Protein AF-A0A284RYV0-F1 (afdb_monomer_lite)

Radius of gyration: 32.74 Å; chains: 1; bounding box: 82×95×87 Å

Sequence (307 aa):
MSNSAPDNDMVDIRLDSDFLSFTSMDTSSITIGPPALRLNLRLKADALTSNIDLLSDYAELLVRAMSENKDYRSQPVRDLQYALLNLLDLVANNWTCANGASMLNVVDEPPEDRESGLSKIRQILFDSNNEVPELNKSQWCQSILEIARTLGAEDILCLKNRCSSSVWAALVFCNIRHTAARTLEDMRVCKVRISDWDLFPTPMMPSCLNCVKKKHPSCPKAATRKVDSPSPPHIVSGLKRSSPDSDSSDTIPVKRLRRFTPEGRAVPSDLPCIHNREYLDFYDECLHAMLAVIHRRLSQTANASLA

Structure (mmCIF, N/CA/C/O backbone):
data_AF-A0A284RYV0-F1
#
_entry.id   AF-A0A284RYV0-F1
#
loop_
_atom_site.group_PDB
_atom_site.id
_atom_site.type_symbol
_atom_site.label_atom_id
_atom_site.label_alt_id
_atom_site.label_comp_id
_atom_site.label_asym_id
_atom_site.label_entity_id
_atom_site.label_seq_id
_atom_site.pdbx_PDB_ins_code
_atom_site.Cartn_x
_atom_site.Cartn_y
_atom_site.Cartn_z
_atom_site.occupancy
_atom_site.B_iso_or_equiv
_atom_site.auth_seq_id
_atom_site.auth_comp_id
_atom_site.auth_asym_id
_atom_site.auth_atom_id
_atom_site.pdbx_PDB_model_num
ATOM 1 N N . MET A 1 1 ? 12.880 67.951 2.143 1.00 49.75 1 MET A N 1
ATOM 2 C CA . MET A 1 1 ? 11.595 67.241 1.985 1.00 49.75 1 MET A CA 1
ATOM 3 C C . MET A 1 1 ? 11.423 66.406 3.234 1.00 49.75 1 MET A C 1
ATOM 5 O O . MET A 1 1 ? 12.173 65.461 3.431 1.00 49.75 1 MET A O 1
ATOM 9 N N . SER A 1 2 ? 10.582 66.892 4.140 1.00 42.03 2 SER A N 1
ATOM 10 C CA . SER A 1 2 ? 10.392 66.354 5.486 1.00 42.03 2 SER A CA 1
ATOM 11 C C . SER A 1 2 ? 9.296 65.295 5.434 1.00 42.03 2 SER A C 1
ATOM 13 O O . SER A 1 2 ? 8.180 65.619 5.038 1.00 42.03 2 SER A O 1
ATOM 15 N N . ASN A 1 3 ? 9.618 64.052 5.794 1.00 47.59 3 ASN A N 1
ATOM 16 C CA . ASN A 1 3 ? 8.641 62.970 5.877 1.00 47.59 3 ASN A CA 1
ATOM 17 C C . ASN A 1 3 ? 8.168 62.823 7.322 1.00 47.59 3 ASN A C 1
ATOM 19 O O . ASN A 1 3 ? 8.924 62.419 8.204 1.00 47.59 3 ASN A O 1
ATOM 23 N N . SER A 1 4 ? 6.912 63.198 7.523 1.00 53.97 4 SER A N 1
ATOM 24 C CA . SER A 1 4 ? 6.127 63.073 8.745 1.00 53.97 4 SER A CA 1
ATOM 25 C C . SER A 1 4 ? 5.763 61.605 8.987 1.00 53.97 4 SER A C 1
ATOM 27 O O . SER A 1 4 ? 5.269 60.936 8.080 1.00 53.97 4 SER A O 1
ATOM 29 N N . ALA A 1 5 ? 6.006 61.109 10.199 1.00 55.50 5 ALA A N 1
ATOM 30 C CA . ALA A 1 5 ? 5.536 59.804 10.661 1.00 55.50 5 ALA A CA 1
ATOM 31 C C . ALA A 1 5 ? 4.067 59.899 11.129 1.00 55.50 5 ALA A C 1
ATOM 33 O O . ALA A 1 5 ? 3.701 60.937 11.682 1.00 55.50 5 ALA A O 1
ATOM 34 N N . PRO A 1 6 ? 3.228 58.866 10.924 1.00 65.88 6 PRO A N 1
ATOM 35 C CA . PRO A 1 6 ? 1.871 58.844 11.458 1.00 65.88 6 PRO A CA 1
ATOM 36 C C . PRO A 1 6 ? 1.831 58.302 12.896 1.00 65.88 6 PRO A C 1
ATOM 38 O O . PRO A 1 6 ? 2.470 57.296 13.211 1.00 65.88 6 PRO A O 1
ATOM 41 N N . ASP A 1 7 ? 1.055 58.990 13.736 1.00 59.66 7 ASP A N 1
ATOM 42 C CA . ASP A 1 7 ? 0.647 58.583 15.081 1.00 59.66 7 ASP A CA 1
ATOM 43 C C . ASP A 1 7 ? -0.151 57.272 15.035 1.00 59.66 7 ASP A C 1
ATOM 45 O O . ASP A 1 7 ? -1.113 57.136 14.277 1.00 59.66 7 ASP A O 1
ATOM 49 N N . ASN A 1 8 ? 0.258 56.310 15.862 1.00 59.44 8 ASN A N 1
ATOM 50 C CA . ASN A 1 8 ? -0.469 55.070 16.109 1.00 59.44 8 ASN A CA 1
ATOM 51 C C . ASN A 1 8 ? -1.291 55.247 17.391 1.00 59.44 8 ASN A C 1
ATOM 53 O O . ASN A 1 8 ? -0.745 55.186 18.494 1.00 59.44 8 ASN A O 1
ATOM 57 N N . ASP A 1 9 ? -2.598 55.450 17.232 1.00 62.00 9 ASP A N 1
ATOM 58 C CA . ASP A 1 9 ? -3.561 55.429 18.330 1.00 62.00 9 ASP A CA 1
ATOM 59 C C . ASP A 1 9 ? -3.663 54.012 18.912 1.00 62.00 9 ASP A C 1
ATOM 61 O O . ASP A 1 9 ? -4.101 53.054 18.269 1.00 62.00 9 ASP A O 1
ATOM 65 N N . MET A 1 10 ? -3.219 53.891 20.159 1.00 59.47 10 MET A N 1
ATOM 66 C CA . MET A 1 10 ? -3.225 52.672 20.954 1.00 59.47 10 MET A CA 1
ATOM 67 C C . MET A 1 10 ? -4.616 52.497 21.581 1.00 59.47 10 MET A C 1
ATOM 69 O O . MET A 1 10 ? -4.952 53.146 22.570 1.00 59.47 10 MET A O 1
ATOM 73 N N . VAL A 1 11 ? -5.445 51.639 20.982 1.00 61.88 11 VAL A N 1
ATOM 74 C CA . VAL A 1 11 ? -6.764 51.272 21.519 1.00 61.88 11 VAL A CA 1
ATOM 75 C C . VAL A 1 11 ? -6.580 50.223 22.616 1.00 61.88 11 VAL A C 1
ATOM 77 O O . VAL A 1 11 ? -6.276 49.064 22.342 1.00 61.88 11 VAL A O 1
ATOM 80 N N . ASP A 1 12 ? -6.767 50.645 23.864 1.00 56.72 12 ASP A N 1
ATOM 81 C CA . ASP A 1 12 ? -6.697 49.803 25.059 1.00 56.72 12 ASP A CA 1
ATOM 82 C C . ASP A 1 12 ? -8.014 49.012 25.209 1.00 56.72 12 ASP A C 1
ATOM 84 O O . ASP A 1 12 ? -9.015 49.499 25.742 1.00 56.72 12 ASP A O 1
ATOM 88 N N . ILE A 1 13 ? -8.049 47.791 24.666 1.00 57.69 13 ILE A N 1
ATOM 89 C CA . ILE A 1 13 ? -9.194 46.879 24.797 1.00 57.69 13 ILE A CA 1
ATOM 90 C C . ILE A 1 13 ? -9.072 46.153 26.141 1.00 57.69 13 ILE A C 1
ATOM 92 O O . ILE A 1 13 ? -8.381 45.143 26.267 1.00 57.69 13 ILE A O 1
ATOM 96 N N . ARG A 1 14 ? -9.770 46.666 27.160 1.00 51.81 14 ARG A N 1
ATOM 97 C CA . ARG A 1 14 ? -10.043 45.929 28.401 1.00 51.81 14 ARG A CA 1
ATOM 98 C C . ARG A 1 14 ? -10.967 44.753 28.090 1.00 51.81 14 ARG A C 1
ATOM 100 O O . ARG A 1 14 ? -12.151 44.945 27.832 1.00 51.81 14 ARG A O 1
ATOM 107 N N . LEU A 1 15 ? -10.413 43.545 28.111 1.00 54.75 15 LEU A N 1
ATOM 108 C CA . LEU A 1 15 ? -11.188 42.311 28.151 1.00 54.75 15 LEU A CA 1
ATOM 109 C C . LEU A 1 15 ? -11.548 42.031 29.612 1.00 54.75 15 LEU A C 1
ATOM 111 O O . LEU A 1 15 ? -10.679 41.685 30.413 1.00 54.75 15 LEU A O 1
ATOM 115 N N . ASP A 1 16 ? -12.823 42.226 29.946 1.00 49.19 16 ASP A N 1
ATOM 116 C CA . ASP A 1 16 ? -13.399 41.827 31.226 1.00 49.19 16 ASP A CA 1
ATOM 117 C C . ASP A 1 16 ? -13.228 40.312 31.405 1.00 49.19 16 ASP A C 1
ATOM 119 O O . ASP A 1 16 ? -13.781 39.493 30.670 1.00 49.19 16 ASP A O 1
ATOM 123 N N . SER A 1 17 ? -12.387 39.956 32.374 1.00 56.66 17 SER A N 1
ATOM 124 C CA . SER A 1 17 ? -11.975 38.597 32.724 1.00 56.66 17 SER A CA 1
ATOM 125 C C . SER A 1 17 ? -12.944 37.971 33.729 1.00 56.66 17 SER A C 1
ATOM 127 O O . SER A 1 17 ? -12.519 37.408 34.738 1.00 56.66 17 SER A O 1
ATOM 129 N N . ASP A 1 18 ? -14.239 38.058 33.446 1.00 60.00 18 ASP A N 1
ATOM 130 C CA . ASP A 1 18 ? -15.280 37.456 34.267 1.00 60.00 18 ASP A CA 1
ATOM 131 C C . ASP A 1 18 ? -16.065 36.434 33.435 1.00 60.00 18 ASP A C 1
ATOM 133 O O . ASP A 1 18 ? -16.531 36.719 32.336 1.00 60.00 18 ASP A O 1
ATOM 137 N N . PHE A 1 19 ? -16.245 35.242 34.011 1.00 51.62 19 PHE A N 1
ATOM 138 C CA . PHE A 1 19 ? -17.180 34.194 33.582 1.00 51.62 19 PHE A CA 1
ATOM 139 C C . PHE A 1 19 ? -16.799 33.288 32.398 1.00 51.62 19 PHE A C 1
ATOM 141 O O . PHE A 1 19 ? -17.467 33.261 31.372 1.00 51.62 19 PHE A O 1
ATOM 148 N N . LEU A 1 20 ? -15.859 32.364 32.627 1.00 46.28 20 LEU A N 1
ATOM 149 C CA . LEU A 1 20 ? -16.014 30.984 32.142 1.00 46.28 20 LEU A CA 1
ATOM 150 C C . LEU A 1 20 ? -15.610 30.007 33.250 1.00 46.28 20 LEU A C 1
ATOM 152 O O . LEU A 1 20 ? -14.537 29.406 33.236 1.00 46.28 20 LEU A O 1
ATOM 156 N N . SER A 1 21 ? -16.494 29.831 34.231 1.00 46.12 21 SER A N 1
ATOM 157 C CA . SER A 1 21 ? -16.534 28.597 35.008 1.00 46.12 21 SER A CA 1
ATOM 158 C C . SER A 1 21 ? -16.856 27.461 34.035 1.00 46.12 21 SER A C 1
ATOM 160 O O . SER A 1 21 ? -18.016 27.195 33.732 1.00 46.12 21 SER A O 1
ATOM 162 N N . PHE A 1 22 ? -15.806 26.826 33.502 1.00 49.56 22 PHE A N 1
ATOM 163 C CA . PHE A 1 22 ? -15.894 25.582 32.746 1.00 49.56 22 PHE A CA 1
ATOM 164 C C . PHE A 1 22 ? -16.553 24.549 33.661 1.00 49.56 22 PHE A C 1
ATOM 166 O O . PHE A 1 22 ? -15.911 23.930 34.510 1.00 49.56 22 PHE A O 1
ATOM 173 N N . THR A 1 23 ? -17.871 24.415 33.538 1.00 51.59 23 THR A N 1
ATOM 174 C CA . THR A 1 23 ? -18.610 23.293 34.095 1.00 51.59 23 THR A CA 1
ATOM 175 C C . THR A 1 23 ? -17.914 22.042 33.592 1.00 51.59 23 THR A C 1
ATOM 177 O O . THR A 1 23 ? -17.822 21.853 32.380 1.00 51.59 23 THR A O 1
ATOM 180 N N . SER A 1 24 ? -17.364 21.261 34.524 1.00 54.25 24 SER A N 1
ATOM 181 C CA . SER A 1 24 ? -16.773 19.944 34.301 1.00 54.25 24 SER A CA 1
ATOM 182 C C . SER A 1 24 ? -17.627 19.185 33.291 1.00 54.25 24 SER A C 1
ATOM 184 O O . SER A 1 24 ? -18.693 18.691 33.648 1.00 54.25 24 SER A O 1
ATOM 186 N N . MET A 1 25 ? -17.206 19.157 32.023 1.00 62.22 25 MET A N 1
ATOM 187 C CA . MET A 1 25 ? -17.876 18.344 31.023 1.00 62.22 25 MET A CA 1
ATOM 188 C C . MET A 1 25 ? -17.645 16.904 31.442 1.00 62.22 25 MET A C 1
ATOM 190 O O . MET A 1 25 ? -16.511 16.421 31.410 1.00 62.22 25 MET A O 1
ATOM 194 N N . ASP A 1 26 ? -18.715 16.263 31.909 1.00 66.12 26 ASP A N 1
ATOM 195 C CA . ASP A 1 26 ? -18.741 14.840 32.196 1.00 66.12 26 ASP A CA 1
ATOM 196 C C . ASP A 1 26 ? -18.120 14.121 31.004 1.00 66.12 26 ASP A C 1
ATOM 198 O O . ASP A 1 26 ? -18.642 14.145 29.889 1.00 66.12 26 ASP A O 1
ATOM 202 N N . THR A 1 27 ? -16.935 13.555 31.229 1.00 74.38 27 THR A N 1
ATOM 203 C CA . THR A 1 27 ? -16.204 12.827 30.195 1.00 74.38 27 THR A CA 1
ATOM 204 C C . THR A 1 27 ? -17.021 11.593 29.853 1.00 74.38 27 THR A C 1
ATOM 206 O O . THR A 1 27 ? -16.984 10.585 30.559 1.00 74.38 27 THR A O 1
ATOM 209 N N . SER A 1 28 ? -17.824 11.701 28.794 1.00 84.88 28 SER A N 1
ATOM 210 C CA . SER A 1 28 ? -18.715 10.642 28.346 1.00 84.88 28 SER A CA 1
ATOM 211 C C . SER A 1 28 ? -17.885 9.404 28.032 1.00 84.88 28 SER A C 1
ATOM 213 O O . SER A 1 28 ? -17.074 9.401 27.101 1.00 84.88 28 SER A O 1
ATOM 215 N N . SER A 1 29 ? -18.065 8.358 28.833 1.00 94.19 29 SER A N 1
ATOM 216 C CA . SER A 1 29 ? -17.496 7.054 28.538 1.00 94.19 29 SER A CA 1
ATOM 217 C C . SER A 1 29 ? -18.366 6.340 27.511 1.00 94.19 29 SER A C 1
ATOM 219 O O . SER A 1 29 ? -19.585 6.294 27.676 1.00 94.19 29 SER A O 1
ATOM 221 N N . ILE A 1 30 ? -17.750 5.745 26.495 1.00 96.75 30 ILE A N 1
ATOM 222 C CA . ILE A 1 30 ? -18.428 4.933 25.478 1.00 96.75 30 ILE A CA 1
ATOM 223 C C . ILE A 1 30 ? -17.857 3.515 25.469 1.00 96.75 30 ILE A C 1
ATOM 225 O O . ILE A 1 30 ? -16.663 3.323 25.690 1.00 96.75 30 ILE A O 1
ATOM 229 N N . THR A 1 31 ? -18.701 2.520 25.201 1.00 97.56 31 THR A N 1
ATOM 230 C CA . THR A 1 31 ? -18.284 1.124 25.025 1.00 97.56 31 THR A CA 1
ATOM 231 C C . THR A 1 31 ? -18.392 0.731 23.558 1.00 97.56 31 THR A C 1
ATOM 233 O O . THR A 1 31 ? -19.464 0.875 22.970 1.00 97.56 31 THR A O 1
ATOM 236 N N . ILE A 1 32 ? -17.318 0.194 22.978 1.00 97.25 32 ILE A N 1
ATOM 237 C CA . ILE A 1 32 ? -17.283 -0.252 21.580 1.00 97.25 32 ILE A CA 1
ATOM 238 C C . ILE A 1 32 ? -16.688 -1.658 21.420 1.00 97.25 32 ILE A C 1
ATOM 240 O O . ILE A 1 32 ? -16.131 -2.227 22.364 1.00 97.25 32 ILE A O 1
ATOM 244 N N . GLY A 1 33 ? -16.844 -2.223 20.221 1.00 96.38 33 GLY A N 1
ATOM 245 C CA . GLY A 1 33 ? -16.349 -3.550 19.853 1.00 96.38 33 GLY A CA 1
ATOM 246 C C . GLY A 1 33 ? -17.320 -4.704 20.158 1.00 96.38 33 GLY A C 1
ATOM 247 O O . GLY A 1 33 ? -18.324 -4.520 20.862 1.00 96.38 33 GLY A O 1
ATOM 248 N N . PRO A 1 34 ? -17.060 -5.900 19.603 1.00 97.25 34 PRO A N 1
ATOM 249 C CA . PRO A 1 34 ? -17.889 -7.095 19.785 1.00 97.25 34 PRO A CA 1
ATOM 250 C C . PRO A 1 34 ? -17.792 -7.677 21.213 1.00 97.25 34 PRO A C 1
ATOM 252 O O . PRO A 1 34 ? -16.875 -7.355 21.960 1.00 97.25 34 PRO A O 1
ATOM 255 N N . PRO A 1 35 ? -18.686 -8.596 21.634 1.00 97.75 35 PRO A N 1
ATOM 256 C CA . PRO A 1 35 ? -18.668 -9.167 22.992 1.00 97.75 35 PRO A CA 1
ATOM 257 C C . PRO A 1 35 ? -17.351 -9.841 23.413 1.00 97.75 35 PRO A C 1
ATOM 259 O O . PRO A 1 35 ? -17.023 -9.851 24.601 1.00 97.75 35 PRO A O 1
ATOM 262 N N . ALA A 1 36 ? -16.609 -10.395 22.450 1.00 97.12 36 ALA A N 1
ATOM 263 C CA . ALA A 1 36 ? -15.309 -11.018 22.684 1.00 97.12 36 ALA A CA 1
ATOM 264 C C . ALA A 1 36 ? -14.184 -9.996 22.936 1.00 97.12 36 ALA A C 1
ATOM 266 O O . ALA A 1 36 ? -13.208 -10.341 23.595 1.00 97.12 36 ALA A O 1
ATOM 267 N N . LEU A 1 37 ? -14.346 -8.753 22.460 1.00 97.62 37 LEU A N 1
ATOM 268 C CA . LEU A 1 37 ? -13.411 -7.643 22.635 1.00 97.62 37 LEU A CA 1
ATOM 269 C C . LEU A 1 37 ? -14.185 -6.346 22.914 1.00 97.62 37 LEU A C 1
ATOM 271 O O . LEU A 1 37 ? -14.580 -5.629 21.994 1.00 97.62 37 LEU A O 1
ATOM 275 N N . ARG A 1 38 ? -14.426 -6.063 24.198 1.00 97.88 38 ARG A N 1
ATOM 276 C CA . ARG A 1 38 ? -15.189 -4.885 24.645 1.00 97.88 38 ARG A CA 1
ATOM 277 C C . ARG A 1 38 ? -14.251 -3.822 25.194 1.00 97.88 38 ARG A C 1
ATOM 279 O O . ARG A 1 38 ? -13.589 -4.046 26.207 1.00 97.88 38 ARG A O 1
ATOM 286 N N . LEU A 1 39 ? -14.253 -2.656 24.558 1.00 97.94 39 LEU A N 1
ATOM 287 C CA . LEU A 1 39 ? -13.396 -1.523 24.898 1.00 97.94 39 LEU A CA 1
ATOM 288 C C . LEU A 1 39 ? -14.246 -0.408 25.503 1.00 97.94 39 LEU A C 1
ATOM 290 O O . LEU A 1 39 ? -15.209 0.032 24.884 1.00 97.94 39 LEU A O 1
ATOM 294 N N . ASN A 1 40 ? -13.887 0.055 26.697 1.00 98.00 40 ASN A N 1
ATOM 295 C CA . ASN A 1 40 ? -14.493 1.215 27.345 1.00 98.00 40 ASN A CA 1
ATOM 296 C C . ASN A 1 40 ? -13.551 2.406 27.199 1.00 98.00 40 ASN A C 1
ATOM 298 O O . ASN A 1 40 ? -12.439 2.379 27.727 1.00 98.00 40 ASN A O 1
ATOM 302 N N . LEU A 1 41 ? -13.997 3.446 26.505 1.00 97.19 41 LEU A N 1
ATOM 303 C CA . LEU A 1 41 ? -13.192 4.599 26.123 1.00 97.19 41 LEU A CA 1
ATOM 304 C C . LEU A 1 41 ? -13.675 5.855 26.837 1.00 97.19 41 LEU A C 1
ATOM 306 O O . LEU A 1 41 ? -14.876 6.101 26.922 1.00 97.19 41 LEU A O 1
ATOM 310 N N . ARG A 1 42 ? -12.735 6.692 27.273 1.00 96.69 42 ARG A N 1
ATOM 311 C CA . ARG A 1 42 ? -12.968 8.115 27.538 1.00 96.69 42 ARG A CA 1
ATOM 312 C C . ARG A 1 42 ? -12.394 8.903 26.371 1.00 96.69 42 ARG A C 1
ATOM 314 O O . ARG A 1 42 ? -11.175 8.985 26.225 1.00 96.69 42 ARG A O 1
ATOM 321 N N . LEU A 1 43 ? -13.275 9.430 25.528 1.00 95.38 43 LEU A N 1
ATOM 322 C CA . LEU A 1 43 ? -12.899 10.081 24.275 1.00 95.38 43 LEU A CA 1
ATOM 323 C C . LEU A 1 43 ? -12.119 11.379 24.517 1.00 95.38 43 LEU A C 1
ATOM 325 O O . LEU A 1 43 ? -12.295 12.048 25.542 1.00 95.38 43 LEU A O 1
ATOM 329 N N . LYS A 1 44 ? -11.253 11.732 23.566 1.00 94.12 44 LYS A N 1
ATOM 330 C CA . LYS A 1 44 ? -10.682 13.079 23.488 1.00 94.12 44 LYS A CA 1
ATOM 331 C C . LYS A 1 44 ? -11.736 14.074 23.007 1.00 94.12 44 LYS A C 1
ATOM 333 O O . LYS A 1 44 ? -12.680 13.695 22.318 1.00 94.12 44 LYS A O 1
ATOM 338 N N . ALA A 1 45 ? -11.579 15.344 23.374 1.00 92.00 45 ALA A N 1
ATOM 339 C CA . ALA A 1 45 ? -12.532 16.394 23.006 1.00 92.00 45 ALA A CA 1
ATOM 340 C C . ALA A 1 45 ? -12.614 16.619 21.482 1.00 92.00 45 ALA A C 1
ATOM 342 O O . ALA A 1 45 ? -13.644 17.049 20.977 1.00 92.00 45 ALA A O 1
ATOM 343 N N . ASP A 1 46 ? -11.539 16.301 20.763 1.00 90.75 46 ASP A N 1
ATOM 344 C CA . ASP A 1 46 ? -11.369 16.421 19.314 1.00 90.75 46 ASP A CA 1
ATOM 345 C C . ASP A 1 46 ? -11.539 15.084 18.567 1.00 90.75 46 ASP A C 1
ATOM 347 O O . ASP A 1 46 ? -11.255 14.991 17.371 1.00 90.75 46 ASP A O 1
ATOM 351 N N . ALA A 1 47 ? -12.007 14.032 19.247 1.00 89.75 47 ALA A N 1
ATOM 352 C CA . ALA A 1 47 ? -12.188 12.723 18.636 1.00 89.75 47 ALA A CA 1
ATOM 353 C C . ALA A 1 47 ? -13.256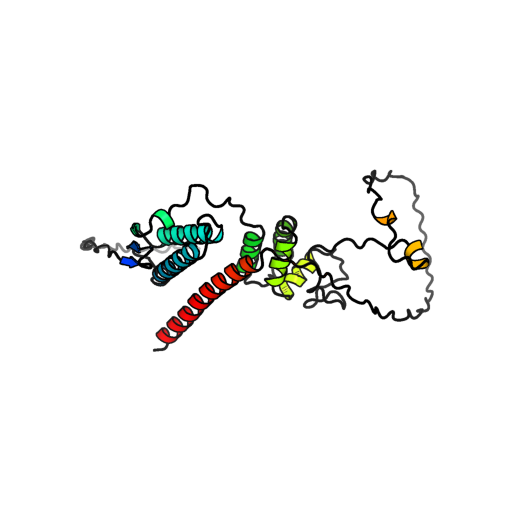 12.762 17.529 1.00 89.75 47 ALA A C 1
ATOM 355 O O . ALA A 1 47 ? -14.445 12.955 17.785 1.00 89.75 47 ALA A O 1
ATOM 356 N N . LEU A 1 48 ? -12.837 12.516 16.286 1.00 91.25 48 LEU A N 1
ATOM 357 C CA . LEU A 1 48 ? -13.746 12.399 15.147 1.00 91.25 48 LEU A CA 1
ATOM 358 C C . LEU A 1 48 ? -14.578 11.112 15.244 1.00 91.25 48 LEU A C 1
ATOM 360 O O . LEU A 1 48 ? -14.031 10.028 15.460 1.00 91.25 48 LEU A O 1
ATOM 364 N N . THR A 1 49 ? -15.886 11.205 14.988 1.00 91.38 49 THR A N 1
ATOM 365 C CA . THR A 1 49 ? -16.803 10.048 14.977 1.00 91.38 49 THR A CA 1
ATOM 366 C C . THR A 1 49 ? -16.346 8.953 14.012 1.00 91.38 49 THR A C 1
ATOM 368 O O . THR A 1 49 ? -16.423 7.773 14.340 1.00 91.38 49 THR A O 1
ATOM 371 N N . SER A 1 50 ? -15.765 9.331 12.868 1.00 88.12 50 SER A N 1
ATOM 372 C CA . SER A 1 50 ? -15.198 8.385 11.899 1.00 88.12 50 SER A CA 1
ATOM 373 C C . SER A 1 50 ? -14.112 7.491 12.497 1.00 88.12 50 SER A C 1
ATOM 375 O O . SER A 1 50 ? -14.021 6.321 12.137 1.00 88.12 50 SER A O 1
ATOM 377 N N . ASN A 1 51 ? -13.302 8.019 13.419 1.00 90.12 51 ASN A N 1
ATOM 378 C CA . ASN A 1 51 ? -12.232 7.253 14.051 1.00 90.12 51 ASN A CA 1
ATOM 379 C C . ASN A 1 51 ? -12.789 6.297 15.109 1.00 90.12 51 ASN A C 1
ATOM 381 O O . ASN A 1 51 ? -12.274 5.193 15.249 1.00 90.12 51 ASN A O 1
ATOM 385 N N . ILE A 1 52 ? -13.852 6.692 15.821 1.00 93.75 52 ILE A N 1
ATOM 386 C CA . ILE A 1 52 ? -14.558 5.820 16.775 1.00 93.75 52 ILE A CA 1
ATOM 387 C C . ILE A 1 52 ? -15.155 4.623 16.038 1.00 93.75 52 ILE A C 1
ATOM 389 O O . ILE A 1 52 ? -15.004 3.480 16.471 1.00 93.75 52 ILE A O 1
ATOM 393 N N . ASP A 1 53 ? -15.795 4.880 14.902 1.00 91.62 53 ASP A N 1
ATOM 394 C CA . ASP A 1 53 ? -16.386 3.812 14.119 1.00 91.62 53 ASP A CA 1
ATOM 395 C C . ASP A 1 53 ? -15.322 2.886 13.513 1.00 91.62 53 ASP A C 1
ATOM 397 O O . ASP A 1 53 ? -15.480 1.667 13.541 1.00 91.62 53 ASP A O 1
ATOM 401 N N . LEU A 1 54 ? -14.215 3.456 13.019 1.00 90.25 54 LEU A N 1
ATOM 402 C CA . LEU A 1 54 ? -13.068 2.687 12.541 1.00 90.25 54 LEU A CA 1
ATOM 403 C C . LEU A 1 54 ? -12.515 1.786 13.654 1.00 90.25 54 LEU A C 1
ATOM 405 O O . LEU A 1 54 ? -12.180 0.633 13.406 1.00 90.25 54 LEU A O 1
ATOM 409 N N . LEU A 1 55 ? -12.482 2.273 14.895 1.00 95.62 55 LEU A N 1
ATOM 410 C CA . LEU A 1 55 ? -12.050 1.497 16.058 1.00 95.62 55 LEU A CA 1
ATOM 411 C C . LEU A 1 55 ? -12.971 0.297 16.310 1.00 95.62 55 LEU A C 1
ATOM 413 O O . LEU A 1 55 ? -12.491 -0.798 16.604 1.00 95.62 55 LEU A O 1
ATOM 417 N N . SER A 1 56 ? -14.284 0.474 16.131 1.00 96.25 56 SER A N 1
ATOM 418 C CA . SER A 1 56 ? -15.244 -0.633 16.189 1.00 96.25 56 SER A CA 1
ATOM 419 C C . SER A 1 56 ? -14.998 -1.660 15.079 1.00 96.25 56 SER A C 1
ATOM 421 O O . SER A 1 56 ? -15.001 -2.860 15.358 1.00 96.25 56 SER A O 1
ATOM 423 N N . ASP A 1 57 ? -14.736 -1.201 13.852 1.00 93.50 57 ASP A N 1
ATOM 424 C CA . ASP A 1 57 ? -14.473 -2.070 12.700 1.00 93.50 57 ASP A CA 1
ATOM 425 C C . ASP A 1 57 ? -13.177 -2.884 12.903 1.00 93.50 57 ASP A C 1
ATOM 427 O O . ASP A 1 57 ? -13.168 -4.103 12.719 1.00 93.50 57 ASP A O 1
ATOM 431 N N . TYR A 1 58 ? -12.094 -2.252 13.374 1.00 94.44 58 TYR A N 1
ATOM 432 C CA . TYR A 1 58 ? -10.838 -2.945 13.697 1.00 94.44 58 TYR A CA 1
ATOM 433 C C . TYR A 1 58 ? -11.000 -3.957 14.835 1.00 94.44 58 TYR A C 1
ATOM 435 O O . TYR A 1 58 ? -10.429 -5.046 14.768 1.00 94.44 58 TYR A O 1
ATOM 443 N N . ALA A 1 59 ? -11.787 -3.636 15.867 1.00 97.12 59 ALA A N 1
ATOM 444 C CA . ALA A 1 59 ? -12.065 -4.572 16.953 1.00 97.12 59 ALA A CA 1
ATOM 445 C C . ALA A 1 59 ? -12.818 -5.820 16.453 1.00 97.12 59 ALA A C 1
ATOM 447 O O . ALA A 1 59 ? -12.517 -6.935 16.884 1.00 97.12 59 ALA A O 1
ATOM 448 N N . GLU A 1 60 ? -13.765 -5.659 15.523 1.00 96.31 60 GLU A N 1
ATOM 449 C CA . GLU A 1 60 ? -14.468 -6.786 14.900 1.00 96.31 60 GLU A CA 1
ATOM 450 C C . GLU A 1 60 ? -13.541 -7.626 14.011 1.00 96.31 60 GLU A C 1
ATOM 452 O O . GLU A 1 60 ? -13.526 -8.856 14.129 1.00 96.31 60 GLU A O 1
ATOM 457 N N . LEU A 1 61 ? -12.725 -6.974 13.176 1.00 94.06 61 LEU A N 1
ATOM 458 C CA . LEU A 1 61 ? -11.743 -7.647 12.322 1.00 94.06 61 LEU A CA 1
ATOM 459 C C . LEU A 1 61 ? -10.720 -8.434 13.140 1.00 94.06 61 LEU A C 1
ATOM 461 O O . LEU A 1 61 ? -10.416 -9.573 12.794 1.00 94.06 61 LEU A O 1
ATOM 465 N N . LEU A 1 62 ? -10.230 -7.872 14.247 1.00 95.75 62 LEU A N 1
ATOM 466 C CA . LEU A 1 62 ? -9.287 -8.555 15.127 1.00 95.75 62 LEU A CA 1
ATOM 467 C C . LEU A 1 62 ? -9.905 -9.814 15.749 1.00 95.75 62 LEU A C 1
ATOM 469 O O . LEU A 1 62 ? -9.284 -10.877 15.732 1.00 95.75 62 LEU A O 1
ATOM 473 N N . VAL A 1 63 ? -11.142 -9.723 16.250 1.00 96.62 63 VAL A N 1
ATOM 474 C CA . VAL A 1 63 ? -11.854 -10.888 16.802 1.00 96.62 63 VAL A CA 1
ATOM 475 C C . VAL A 1 63 ? -12.056 -11.963 15.740 1.00 96.62 63 VAL A C 1
ATOM 477 O O . VAL A 1 63 ? -11.818 -13.141 16.017 1.00 96.62 63 VAL A O 1
ATOM 480 N N . ARG A 1 64 ? -12.445 -11.572 14.522 1.00 94.75 64 ARG A N 1
ATOM 481 C CA . ARG A 1 64 ? -12.600 -12.508 13.404 1.00 94.75 64 ARG A CA 1
ATOM 482 C C . ARG A 1 64 ? -11.273 -13.186 13.069 1.00 94.75 64 ARG A C 1
ATOM 484 O O . ARG A 1 64 ? -11.204 -14.414 13.108 1.00 94.75 64 ARG A O 1
ATOM 491 N N . ALA A 1 65 ? -10.215 -12.406 12.857 1.00 93.06 65 ALA A N 1
ATOM 492 C CA . ALA A 1 65 ? -8.889 -12.915 12.527 1.00 93.06 65 ALA A CA 1
ATOM 493 C C . ALA A 1 65 ? -8.359 -13.877 13.601 1.00 93.06 65 ALA A C 1
ATOM 495 O O . ALA A 1 65 ? -7.800 -14.918 13.266 1.00 93.06 65 ALA A O 1
ATOM 496 N N . MET A 1 66 ? -8.575 -13.586 14.887 1.00 94.19 66 MET A N 1
ATOM 497 C CA . MET A 1 66 ? -8.195 -14.493 15.975 1.00 94.19 66 MET A CA 1
ATOM 498 C C . MET A 1 66 ? -9.039 -15.769 16.037 1.00 94.19 66 MET A C 1
ATOM 500 O O . MET A 1 66 ? -8.542 -16.799 16.482 1.00 94.19 66 MET A O 1
ATOM 504 N N . SER A 1 67 ? -10.308 -15.722 15.627 1.00 94.25 67 SER A N 1
ATOM 505 C CA . SER A 1 67 ? -11.168 -16.912 15.603 1.00 94.25 67 SER A CA 1
ATOM 506 C C . SER A 1 67 ? -10.847 -17.857 14.443 1.00 94.25 67 SER A C 1
ATOM 508 O O . SER A 1 67 ? -10.998 -19.071 14.578 1.00 94.25 67 SER A O 1
ATOM 510 N N . GLU A 1 68 ? -10.382 -17.306 13.321 1.00 92.56 68 GLU A N 1
ATOM 511 C CA . GLU A 1 68 ? -10.067 -18.053 12.100 1.00 92.56 68 GLU A CA 1
ATOM 512 C C . GLU A 1 68 ? -8.629 -18.596 12.106 1.00 92.56 68 GLU A C 1
ATOM 514 O O . GLU A 1 68 ? -8.373 -19.691 11.599 1.00 92.56 68 GLU A O 1
ATOM 519 N N . ASN A 1 69 ? -7.683 -17.876 12.717 1.00 88.56 69 ASN A N 1
ATOM 520 C CA . ASN A 1 69 ? -6.284 -18.290 12.768 1.00 88.56 69 ASN A CA 1
ATOM 521 C C . ASN A 1 69 ? -5.998 -19.222 13.951 1.00 88.56 69 ASN A C 1
ATOM 523 O O . ASN A 1 69 ? -6.225 -18.884 15.109 1.00 88.56 69 ASN A O 1
ATOM 527 N N . LYS A 1 70 ? -5.389 -20.382 13.667 1.00 86.19 70 LYS A N 1
ATOM 528 C CA . LYS A 1 70 ? -4.871 -21.291 14.712 1.00 86.19 70 LYS A CA 1
ATOM 529 C C . LYS A 1 70 ? -3.680 -20.700 15.470 1.00 86.19 70 LYS A C 1
ATOM 531 O O . LYS A 1 70 ? -3.410 -21.117 16.592 1.00 86.19 70 LYS A O 1
ATOM 536 N N . ASP A 1 71 ? -2.964 -19.768 14.842 1.00 87.38 71 ASP A N 1
ATOM 537 C CA . ASP A 1 71 ? -1.812 -19.088 15.418 1.00 87.38 71 ASP A CA 1
ATOM 538 C C . ASP A 1 71 ? -2.138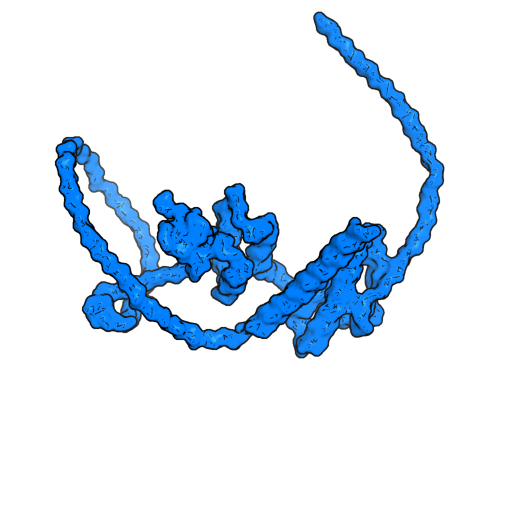 -17.619 15.720 1.00 87.38 71 ASP A C 1
ATOM 540 O O . ASP A 1 71 ? -2.132 -16.753 14.838 1.00 87.38 71 ASP A O 1
ATOM 544 N N . TYR A 1 72 ? -2.386 -17.333 17.000 1.00 86.12 72 TYR A N 1
ATOM 545 C CA . TYR A 1 72 ? -2.620 -15.979 17.514 1.00 86.12 72 TYR A CA 1
ATOM 546 C C . TYR A 1 72 ? -1.414 -15.047 17.345 1.00 86.12 72 TYR A C 1
ATOM 548 O O . TYR A 1 72 ? -1.552 -13.840 17.524 1.00 86.12 72 TYR A O 1
ATOM 556 N N . ARG A 1 73 ? -0.232 -15.591 17.030 1.00 85.25 73 ARG A N 1
ATOM 557 C CA . ARG A 1 73 ? 0.998 -14.827 16.783 1.00 85.25 73 ARG A CA 1
ATOM 558 C C . ARG A 1 73 ? 1.284 -14.622 15.300 1.00 85.25 73 ARG A C 1
ATOM 560 O O . ARG A 1 73 ? 2.346 -14.099 14.963 1.00 85.25 73 ARG A O 1
ATOM 567 N N . SER A 1 74 ? 0.356 -15.004 14.425 1.00 86.44 74 SER A N 1
ATOM 568 C CA . SER A 1 74 ? 0.466 -14.708 13.001 1.00 86.44 74 SER A CA 1
ATOM 569 C C . SER A 1 74 ? 0.586 -13.198 12.764 1.00 86.44 74 SER A C 1
ATOM 571 O O . SER A 1 74 ? -0.039 -12.382 13.445 1.00 86.44 74 SER A O 1
ATOM 573 N N . GLN A 1 75 ? 1.405 -12.820 11.783 1.00 81.56 75 GLN A N 1
ATOM 574 C CA . GLN A 1 75 ? 1.669 -11.419 11.458 1.00 81.56 75 GLN A CA 1
ATOM 575 C C . GLN A 1 75 ? 0.396 -10.584 11.183 1.00 81.56 75 GLN A C 1
ATOM 577 O O . GLN A 1 75 ? 0.331 -9.478 11.710 1.00 81.56 75 GLN A O 1
ATOM 582 N N . PRO A 1 76 ? -0.655 -11.077 10.491 1.00 82.88 76 PRO A N 1
ATOM 583 C CA . PRO A 1 76 ? -1.866 -10.285 10.251 1.00 82.88 76 PRO A CA 1
ATOM 584 C C . PRO A 1 76 ? -2.621 -9.940 11.537 1.00 82.88 76 PRO A C 1
ATOM 586 O O . PRO A 1 76 ? -3.138 -8.834 11.685 1.00 82.88 76 PRO A O 1
ATOM 589 N N . VAL A 1 77 ? -2.672 -10.879 12.489 1.00 91.12 77 VAL A N 1
ATOM 590 C CA . VAL A 1 77 ? -3.289 -10.647 13.801 1.00 91.12 77 VAL A CA 1
ATOM 591 C C . VAL A 1 77 ? -2.497 -9.587 14.557 1.00 91.12 77 VAL A C 1
ATOM 593 O O . VAL A 1 77 ? -3.093 -8.663 15.105 1.00 91.12 77 VAL A O 1
ATOM 596 N N . ARG A 1 78 ? -1.162 -9.671 14.528 1.00 89.12 78 ARG A N 1
ATOM 597 C CA . ARG A 1 78 ? -0.292 -8.663 15.142 1.00 89.12 78 ARG A CA 1
ATOM 598 C C . ARG A 1 78 ? -0.483 -7.285 14.515 1.00 89.12 78 ARG A C 1
ATOM 600 O O . ARG A 1 78 ? -0.656 -6.319 15.250 1.00 89.12 78 ARG A O 1
ATOM 607 N N . ASP A 1 79 ? -0.515 -7.189 13.188 1.00 83.62 79 ASP A N 1
ATOM 608 C CA . ASP A 1 79 ? -0.737 -5.926 12.474 1.00 83.62 79 ASP A CA 1
ATOM 609 C C . ASP A 1 79 ? -2.067 -5.274 12.892 1.00 83.62 79 ASP A C 1
ATOM 611 O O . ASP A 1 79 ? -2.105 -4.080 13.194 1.00 83.62 79 ASP A O 1
ATOM 615 N N . LEU A 1 80 ? -3.147 -6.062 12.988 1.00 91.56 80 LEU A N 1
ATOM 616 C CA . LEU A 1 80 ? -4.452 -5.590 13.467 1.00 91.56 80 LEU A CA 1
ATOM 617 C C . LEU A 1 80 ? -4.411 -5.143 14.934 1.00 91.56 80 LEU A C 1
ATOM 619 O O . LEU A 1 80 ? -5.021 -4.127 15.268 1.00 91.56 80 LEU A O 1
ATOM 623 N N . GLN A 1 81 ? -3.690 -5.862 15.802 1.00 93.56 81 GLN A N 1
ATOM 624 C CA . GLN A 1 81 ? -3.495 -5.459 17.198 1.00 93.56 81 GLN A CA 1
ATOM 625 C C . GLN A 1 81 ? -2.809 -4.092 17.288 1.00 93.56 81 GLN A C 1
ATOM 627 O O . GLN A 1 81 ? -3.322 -3.205 17.967 1.00 93.56 81 GLN A O 1
ATOM 632 N N . TYR A 1 82 ? -1.689 -3.897 16.582 1.00 88.56 82 TYR A N 1
ATOM 633 C CA . TYR A 1 82 ? -0.973 -2.616 16.585 1.00 88.56 82 TYR A CA 1
ATOM 634 C C . TYR A 1 82 ? -1.817 -1.487 15.998 1.00 88.56 82 TYR A C 1
ATOM 636 O O . TYR A 1 82 ? -1.871 -0.408 16.581 1.00 88.56 82 TYR A O 1
ATOM 644 N N . ALA A 1 83 ? -2.505 -1.725 14.880 1.00 88.88 83 ALA A N 1
ATOM 645 C CA . ALA A 1 83 ? -3.367 -0.718 14.268 1.00 88.88 83 ALA A CA 1
ATOM 646 C C . ALA A 1 83 ? -4.498 -0.284 15.215 1.00 88.88 83 ALA A C 1
ATOM 648 O O . ALA A 1 83 ? -4.749 0.912 15.369 1.00 88.88 83 ALA A O 1
ATOM 649 N N . LEU A 1 84 ? -5.132 -1.241 15.901 1.00 95.25 84 LEU A N 1
ATOM 650 C CA . LEU A 1 84 ? -6.168 -0.961 16.892 1.00 95.25 84 L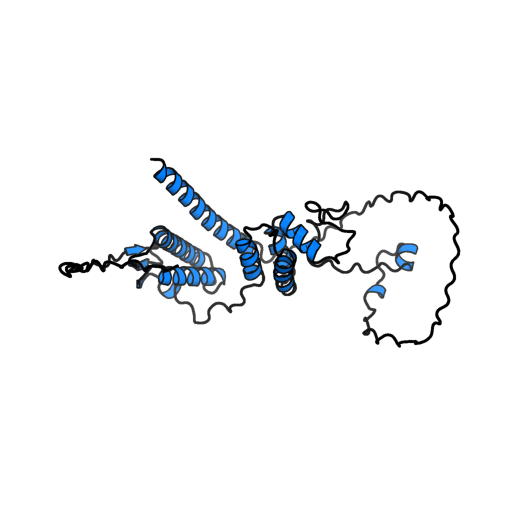EU A CA 1
ATOM 651 C C . LEU A 1 84 ? -5.615 -0.186 18.098 1.00 95.25 84 LEU A C 1
ATOM 653 O O . LEU A 1 84 ? -6.249 0.773 18.534 1.00 95.25 84 LEU A O 1
ATOM 657 N N . LEU A 1 85 ? -4.442 -0.562 18.618 1.00 94.25 85 LEU A N 1
ATOM 658 C CA . LEU A 1 85 ? -3.786 0.136 19.733 1.00 94.25 85 LEU A CA 1
ATOM 659 C C . LEU A 1 85 ? -3.386 1.571 19.360 1.00 94.25 85 LEU A C 1
ATOM 661 O O . LEU A 1 85 ? -3.702 2.503 20.094 1.00 94.25 85 LEU A O 1
ATOM 665 N N . ASN A 1 86 ? -2.798 1.774 18.180 1.00 88.44 86 ASN A N 1
ATOM 666 C CA . ASN A 1 86 ? -2.462 3.110 17.681 1.00 88.44 86 ASN A CA 1
ATOM 667 C C . ASN A 1 86 ? -3.714 3.987 17.524 1.00 88.44 86 ASN A C 1
ATOM 669 O O . ASN A 1 86 ? -3.703 5.176 17.845 1.00 88.44 86 ASN A O 1
ATOM 673 N N . LEU A 1 87 ? -4.816 3.404 17.042 1.00 92.88 87 LEU A N 1
ATOM 674 C CA . LEU A 1 87 ? -6.082 4.117 16.901 1.00 92.88 87 LEU A CA 1
ATOM 675 C C . LEU A 1 87 ? -6.717 4.441 18.265 1.00 92.88 87 LEU A C 1
ATOM 677 O O . LEU A 1 87 ? -7.297 5.515 18.424 1.00 92.88 87 LEU A O 1
ATOM 681 N N . LEU A 1 88 ? -6.571 3.561 19.260 1.00 95.56 88 LEU A N 1
ATOM 682 C CA . LEU A 1 88 ? -6.969 3.824 20.647 1.00 95.56 88 LEU A CA 1
ATOM 683 C C . LEU A 1 88 ? -6.222 5.024 21.228 1.00 95.56 88 LEU A C 1
ATOM 685 O O . LEU A 1 88 ? -6.869 5.926 21.763 1.00 95.56 88 LEU A O 1
ATOM 689 N N . ASP A 1 89 ? -4.903 5.079 21.054 1.00 92.06 89 ASP A N 1
ATOM 690 C CA . ASP A 1 89 ? -4.075 6.194 21.526 1.00 92.06 89 ASP A CA 1
ATOM 691 C C . ASP A 1 89 ? -4.405 7.507 20.807 1.00 92.06 89 ASP A C 1
ATOM 693 O O . ASP A 1 89 ? -4.301 8.591 21.391 1.00 92.06 89 ASP A O 1
ATOM 697 N N . LEU A 1 90 ? -4.854 7.435 19.550 1.00 90.12 90 LEU A N 1
ATOM 698 C CA . LEU A 1 90 ? -5.320 8.599 18.802 1.00 90.12 90 LEU A CA 1
ATOM 699 C C . LEU A 1 90 ? -6.660 9.127 19.340 1.00 90.12 90 LEU A C 1
ATOM 701 O O . LEU A 1 90 ? -6.787 10.335 19.538 1.00 90.12 90 LEU A O 1
ATOM 705 N N . VAL A 1 91 ? -7.637 8.250 19.594 1.00 93.94 91 VAL A N 1
ATOM 706 C CA . VAL A 1 91 ? -9.051 8.609 19.841 1.00 93.94 91 VAL A CA 1
ATOM 707 C C . VAL A 1 91 ? -9.394 8.807 21.321 1.00 93.94 91 VAL A C 1
ATOM 709 O O . VAL A 1 91 ? -10.266 9.616 21.653 1.00 93.94 91 VAL A O 1
ATOM 712 N N . ALA A 1 92 ? -8.745 8.073 22.225 1.00 95.25 92 ALA A N 1
ATOM 713 C CA . ALA A 1 92 ? -9.099 8.040 23.640 1.00 95.25 92 ALA A CA 1
ATOM 714 C C . ALA A 1 92 ? -8.039 8.729 24.512 1.00 95.25 92 ALA A C 1
ATOM 716 O O . ALA A 1 92 ? -6.840 8.582 24.304 1.00 95.25 92 ALA A O 1
ATOM 717 N N . ASN A 1 93 ? -8.489 9.472 25.526 1.00 95.06 93 ASN A N 1
ATOM 718 C CA . ASN A 1 93 ? -7.627 9.945 26.616 1.00 95.06 93 ASN A CA 1
ATOM 719 C C . ASN A 1 93 ? -7.227 8.790 27.540 1.00 95.06 93 ASN A C 1
ATOM 721 O O . ASN A 1 93 ? -6.133 8.762 28.091 1.00 95.06 93 ASN A O 1
ATOM 725 N N . ASN A 1 94 ? -8.166 7.870 27.759 1.00 95.62 94 ASN A N 1
ATOM 726 C CA . ASN A 1 94 ? -7.969 6.664 28.543 1.00 95.62 94 ASN A CA 1
ATOM 727 C C . ASN A 1 94 ? -8.914 5.583 28.018 1.00 95.62 94 ASN A C 1
ATOM 729 O O . ASN A 1 94 ? -10.038 5.883 27.602 1.00 95.62 94 ASN A O 1
ATOM 733 N N . TRP A 1 95 ? -8.482 4.333 28.074 1.00 97.00 95 TRP A N 1
ATOM 734 C CA . TRP A 1 95 ? -9.288 3.195 27.683 1.00 97.00 95 TRP A CA 1
ATOM 735 C C . TRP A 1 95 ? -9.034 2.006 28.603 1.00 97.00 95 TRP A C 1
ATOM 737 O O . TRP A 1 95 ? -7.967 1.845 29.186 1.00 97.00 95 TRP A O 1
ATOM 747 N N . THR A 1 96 ? -10.052 1.167 28.756 1.00 96.88 96 THR A N 1
ATOM 748 C CA . THR A 1 96 ? -9.949 -0.101 29.482 1.00 96.88 96 THR A CA 1
ATOM 749 C C . THR A 1 96 ? -10.604 -1.202 28.666 1.00 96.88 96 THR A C 1
ATOM 751 O O . THR A 1 96 ? -11.606 -0.978 27.987 1.00 96.88 96 THR A O 1
ATOM 754 N N . CYS A 1 97 ? -10.036 -2.401 28.717 1.00 97.12 97 CYS A N 1
ATOM 755 C CA . CYS A 1 97 ? -10.589 -3.567 28.044 1.00 97.12 97 CYS A CA 1
ATOM 756 C C . CYS A 1 97 ? -11.421 -4.366 29.050 1.00 97.12 97 CYS A C 1
ATOM 758 O O . CYS A 1 97 ? -10.871 -4.951 29.981 1.00 97.12 97 CYS A O 1
ATOM 760 N N . ALA A 1 98 ? -12.746 -4.356 28.894 1.00 96.06 98 ALA A N 1
ATOM 761 C CA . ALA A 1 98 ? -13.644 -5.115 29.763 1.00 96.06 98 ALA A CA 1
ATOM 762 C C . ALA A 1 98 ? -13.531 -6.621 29.493 1.00 96.06 98 ALA A C 1
ATOM 764 O O . ALA A 1 98 ? -13.452 -7.416 30.426 1.00 96.06 98 ALA A O 1
ATOM 765 N N . ASN A 1 99 ? -13.472 -6.995 28.211 1.00 96.69 99 ASN A N 1
ATOM 766 C CA . ASN A 1 99 ? -13.384 -8.378 27.752 1.00 96.69 99 ASN A CA 1
ATOM 767 C C . ASN A 1 99 ? -12.336 -8.488 26.649 1.00 96.69 99 ASN A C 1
ATOM 769 O O . ASN A 1 99 ? -12.295 -7.625 25.778 1.00 96.69 99 ASN A O 1
ATOM 773 N N . GLY A 1 100 ? -11.565 -9.578 26.638 1.00 94.50 100 GLY A N 1
ATOM 774 C CA . GLY A 1 100 ? -10.615 -9.852 25.557 1.00 94.50 100 GLY A CA 1
ATOM 775 C C . GLY A 1 100 ? -9.261 -9.162 25.719 1.00 94.50 100 GLY A C 1
ATOM 776 O O . GLY A 1 100 ? -8.554 -8.990 24.736 1.00 94.50 100 GLY A O 1
ATOM 777 N N . ALA A 1 101 ? -8.853 -8.785 26.936 1.00 94.69 101 ALA A N 1
ATOM 778 C CA . ALA A 1 101 ? -7.553 -8.141 27.170 1.00 94.69 101 ALA A CA 1
ATOM 779 C C . ALA A 1 101 ? -6.359 -8.972 26.655 1.00 94.69 101 ALA A C 1
ATOM 781 O O . ALA A 1 101 ? -5.376 -8.411 26.183 1.00 94.69 101 ALA A O 1
ATOM 782 N N . SER A 1 102 ? -6.463 -10.307 26.662 1.00 93.62 102 SER A N 1
ATOM 783 C CA . SER A 1 102 ? -5.463 -11.197 26.056 1.00 93.62 102 SER A CA 1
ATOM 784 C C . SER A 1 102 ? -5.324 -11.015 24.541 1.00 93.62 102 SER A C 1
ATOM 786 O O . SER A 1 102 ? -4.248 -11.266 24.009 1.00 93.62 102 SER A O 1
ATOM 788 N N . MET A 1 103 ? -6.374 -10.549 23.854 1.00 94.00 103 MET A N 1
ATOM 789 C CA . MET A 1 103 ? -6.346 -10.241 22.421 1.00 94.00 103 MET A CA 1
ATOM 790 C C . MET A 1 103 ? -5.554 -8.971 22.113 1.00 94.00 103 MET A C 1
ATOM 792 O O . MET A 1 103 ? -5.137 -8.791 20.977 1.00 94.00 103 MET A O 1
ATOM 796 N N . LEU A 1 104 ? -5.341 -8.105 23.106 1.00 93.25 104 LEU A N 1
ATOM 797 C CA . LEU A 1 104 ? -4.556 -6.874 22.989 1.00 93.25 104 LEU A CA 1
ATOM 798 C C . LEU A 1 104 ? -3.157 -7.014 23.595 1.00 93.25 104 LEU A C 1
ATOM 800 O O . LEU A 1 104 ? -2.396 -6.052 23.598 1.00 93.25 104 LEU A O 1
ATOM 804 N N . ASN A 1 105 ? -2.823 -8.185 24.148 1.00 89.88 105 ASN A N 1
ATOM 805 C CA . ASN A 1 105 ? -1.522 -8.407 24.755 1.00 89.88 105 ASN A CA 1
ATOM 806 C C . ASN A 1 105 ? -0.485 -8.642 23.659 1.00 89.88 105 ASN A C 1
ATOM 808 O O . ASN A 1 105 ? -0.269 -9.769 23.202 1.00 89.88 105 ASN A O 1
ATOM 812 N N . VAL A 1 106 ? 0.120 -7.551 23.213 1.00 80.69 106 VAL A N 1
ATOM 813 C CA . VAL A 1 106 ? 1.182 -7.593 22.229 1.00 80.69 106 VAL A CA 1
ATOM 814 C C . VAL A 1 106 ? 2.495 -7.795 22.971 1.00 80.69 106 VAL A C 1
ATOM 816 O O . VAL A 1 106 ? 2.927 -6.925 23.715 1.00 80.69 106 VAL A O 1
ATOM 819 N N . VAL A 1 107 ? 3.101 -8.974 22.812 1.00 79.38 107 VAL A N 1
ATOM 820 C CA . VAL A 1 107 ? 4.365 -9.330 23.473 1.00 79.38 107 VAL A CA 1
ATOM 821 C C . VAL A 1 107 ? 5.497 -8.472 22.892 1.00 79.38 107 VAL A C 1
ATOM 823 O O . VAL A 1 107 ? 6.072 -8.833 21.870 1.00 79.38 107 VAL A O 1
ATOM 826 N N . ASP A 1 108 ? 5.701 -7.321 23.539 1.00 63.75 108 ASP A N 1
ATOM 827 C CA . ASP A 1 108 ? 6.802 -6.341 23.656 1.00 63.75 108 ASP A CA 1
ATOM 828 C C . ASP A 1 108 ? 7.757 -6.013 22.503 1.00 63.75 108 ASP A C 1
ATOM 830 O O . ASP A 1 108 ? 8.498 -5.040 22.614 1.00 63.75 108 ASP A O 1
ATOM 834 N N . GLU A 1 109 ? 7.739 -6.704 21.374 1.00 63.19 109 GLU A N 1
ATOM 835 C CA . GLU A 1 109 ? 8.584 -6.322 20.249 1.00 63.19 109 GLU A CA 1
ATOM 836 C C . GLU A 1 109 ? 7.684 -5.838 19.118 1.00 63.19 109 GLU A C 1
ATOM 838 O O . GLU A 1 109 ? 7.103 -6.702 18.458 1.00 63.19 109 GLU A O 1
ATOM 843 N N . PRO A 1 110 ? 7.491 -4.509 18.897 1.00 60.78 110 PRO A N 1
ATOM 844 C CA . PRO A 1 110 ? 6.921 -3.996 17.644 1.00 60.78 110 PRO A CA 1
ATOM 845 C C . PRO A 1 110 ? 7.447 -4.849 16.496 1.00 60.78 110 PRO A C 1
ATOM 847 O O . PRO A 1 110 ? 8.640 -5.171 16.525 1.00 60.78 110 PRO A O 1
ATOM 850 N N . PRO A 1 111 ? 6.576 -5.317 15.575 1.00 60.12 111 PRO A N 1
ATOM 851 C CA . PRO A 1 111 ? 7.028 -6.235 14.540 1.00 60.12 111 PRO A CA 1
ATOM 852 C C . PRO A 1 111 ? 8.227 -5.550 13.910 1.00 60.12 111 PRO A C 1
ATOM 854 O O . PRO A 1 111 ? 8.062 -4.385 13.549 1.00 60.12 111 PRO A O 1
ATOM 857 N N . GLU A 1 112 ? 9.412 -6.197 13.956 1.00 57.47 112 GLU A N 1
ATOM 858 C CA . GLU A 1 112 ? 10.681 -5.543 13.619 1.00 57.47 112 GLU A CA 1
ATOM 859 C C . GLU A 1 112 ? 10.401 -4.608 12.460 1.00 57.47 112 GLU A C 1
ATOM 861 O O . GLU A 1 112 ? 9.893 -5.066 11.432 1.00 57.47 112 GLU A O 1
ATOM 866 N N . ASP A 1 113 ? 10.701 -3.324 12.651 1.00 49.38 113 ASP A N 1
ATOM 867 C CA . ASP A 1 113 ? 10.464 -2.238 11.703 1.00 49.38 113 ASP A CA 1
ATOM 868 C C . ASP A 1 113 ? 11.361 -2.386 10.453 1.00 49.38 113 ASP A C 1
ATOM 870 O O . ASP A 1 113 ? 11.848 -1.440 9.839 1.00 49.38 113 ASP A O 1
ATOM 874 N N . ARG A 1 114 ? 11.575 -3.629 10.016 1.00 52.78 114 ARG A N 1
ATOM 875 C CA . ARG A 1 114 ? 11.462 -4.025 8.625 1.00 52.78 114 ARG A CA 1
ATOM 876 C C . ARG A 1 114 ? 10.079 -3.611 8.132 1.00 52.78 114 ARG A C 1
ATOM 878 O O . ARG A 1 114 ? 9.266 -4.454 7.755 1.00 52.78 114 ARG A O 1
ATOM 885 N N . GLU A 1 115 ? 9.843 -2.304 8.040 1.00 60.12 115 GLU A N 1
ATOM 886 C CA . GLU A 1 115 ? 9.051 -1.762 6.955 1.00 60.12 115 GLU A CA 1
ATOM 887 C C . GLU A 1 115 ? 9.509 -2.518 5.713 1.00 60.12 115 GLU A C 1
ATOM 889 O O . GLU A 1 115 ? 10.625 -2.311 5.213 1.00 60.12 115 GLU A O 1
ATOM 894 N N . SER A 1 116 ? 8.688 -3.485 5.294 1.00 79.31 116 SER A N 1
ATOM 895 C CA . SER A 1 116 ? 8.972 -4.280 4.115 1.00 79.31 116 SER A CA 1
ATOM 896 C C . SER A 1 116 ? 9.314 -3.280 3.023 1.00 79.31 116 SER A C 1
ATOM 898 O O . SER A 1 116 ? 8.672 -2.228 2.931 1.00 79.31 116 SER A O 1
ATOM 900 N N . GLY A 1 117 ? 10.331 -3.549 2.203 1.00 91.00 117 GLY A N 1
ATOM 901 C CA . GLY A 1 117 ? 10.644 -2.634 1.106 1.00 91.00 117 GLY A CA 1
ATOM 902 C C . GLY A 1 117 ? 9.392 -2.330 0.263 1.00 91.00 117 GLY A C 1
ATOM 903 O O . GLY A 1 117 ? 9.242 -1.227 -0.250 1.00 91.00 117 GLY A O 1
ATOM 904 N N . LEU A 1 118 ? 8.415 -3.249 0.240 1.00 90.81 118 LEU A N 1
ATOM 905 C CA . LEU A 1 118 ? 7.085 -3.010 -0.310 1.00 90.81 118 LEU A CA 1
ATOM 906 C C . LEU A 1 118 ? 6.286 -1.917 0.403 1.00 90.81 118 LEU A C 1
ATOM 908 O O . LEU A 1 118 ? 5.664 -1.121 -0.288 1.00 90.81 118 LEU A O 1
ATOM 912 N N . SER A 1 119 ? 6.274 -1.856 1.734 1.00 87.50 119 SER A N 1
ATOM 913 C CA . SER A 1 119 ? 5.607 -0.787 2.492 1.00 87.50 119 SER A CA 1
ATOM 914 C C . SER A 1 119 ? 6.214 0.577 2.172 1.00 87.50 119 SER A C 1
ATOM 916 O O . SER A 1 119 ? 5.476 1.505 1.853 1.00 87.50 119 SER A O 1
ATOM 918 N N . LYS A 1 120 ? 7.550 0.674 2.123 1.00 93.38 120 LYS A N 1
ATOM 919 C CA . LYS A 1 120 ? 8.243 1.913 1.725 1.00 93.38 120 LYS A CA 1
ATOM 920 C C . LYS A 1 120 ? 7.895 2.331 0.300 1.00 93.38 120 LYS A C 1
ATOM 922 O O . LYS A 1 120 ? 7.576 3.489 0.053 1.00 93.38 120 LYS A O 1
ATOM 927 N N . ILE A 1 121 ? 7.910 1.387 -0.644 1.00 95.56 121 ILE A N 1
ATOM 928 C CA . ILE A 1 121 ? 7.518 1.671 -2.029 1.00 95.56 121 ILE A CA 1
ATOM 929 C C . ILE A 1 121 ? 6.043 2.081 -2.099 1.00 95.56 121 ILE A C 1
ATOM 931 O O . ILE A 1 121 ? 5.725 3.040 -2.794 1.00 95.56 121 ILE A O 1
ATOM 935 N N . ARG A 1 122 ? 5.143 1.413 -1.366 1.00 91.75 122 ARG A N 1
ATOM 936 C CA . ARG A 1 122 ? 3.717 1.777 -1.307 1.00 91.75 122 ARG A CA 1
ATOM 937 C C . ARG A 1 122 ? 3.516 3.188 -0.781 1.00 91.75 122 ARG A C 1
ATOM 939 O O . ARG A 1 122 ? 2.713 3.903 -1.365 1.00 91.75 122 ARG A O 1
ATOM 946 N N . GLN A 1 123 ? 4.251 3.592 0.252 1.00 90.88 123 GLN A N 1
ATOM 947 C CA . GLN A 1 123 ? 4.194 4.960 0.760 1.00 90.88 123 GLN A CA 1
ATOM 948 C C . GLN A 1 123 ? 4.607 5.963 -0.324 1.00 90.88 123 GLN A C 1
ATOM 950 O O . GLN A 1 123 ? 3.852 6.882 -0.615 1.00 90.88 123 GLN A O 1
ATOM 955 N N . ILE A 1 124 ? 5.732 5.728 -1.013 1.00 95.50 124 ILE A N 1
ATOM 956 C CA . ILE A 1 124 ? 6.195 6.600 -2.110 1.00 95.50 124 ILE A CA 1
ATOM 957 C C . ILE A 1 124 ? 5.157 6.681 -3.245 1.00 95.50 124 ILE A C 1
ATOM 959 O O . ILE A 1 124 ? 4.910 7.757 -3.796 1.00 95.50 124 ILE A O 1
ATOM 963 N N . LEU A 1 125 ? 4.547 5.550 -3.616 1.00 94.44 125 LEU A N 1
ATOM 964 C CA . LEU A 1 125 ? 3.486 5.504 -4.626 1.00 94.44 125 LEU A CA 1
ATOM 965 C C . LEU A 1 125 ? 2.239 6.262 -4.158 1.00 94.44 125 LEU A C 1
ATOM 967 O O . LEU A 1 125 ? 1.662 7.019 -4.932 1.00 94.44 125 LEU A O 1
ATOM 971 N N . PHE A 1 126 ? 1.847 6.109 -2.895 1.00 90.12 126 PHE A N 1
ATOM 972 C CA . PHE A 1 126 ? 0.696 6.795 -2.316 1.00 90.12 126 PHE A CA 1
ATOM 973 C C . PHE A 1 126 ? 0.905 8.313 -2.246 1.00 90.12 126 PHE A C 1
ATOM 975 O O . PHE A 1 126 ? 0.041 9.062 -2.696 1.00 90.12 126 PHE A O 1
ATOM 982 N N . ASP A 1 127 ? 2.080 8.765 -1.799 1.00 90.06 127 ASP A N 1
ATOM 983 C CA . ASP A 1 127 ? 2.456 10.186 -1.736 1.00 90.06 127 ASP A CA 1
ATOM 984 C C . ASP A 1 127 ? 2.457 10.859 -3.121 1.00 90.06 127 ASP A C 1
ATOM 986 O O . ASP A 1 127 ? 2.308 12.074 -3.238 1.00 90.06 127 ASP A O 1
ATOM 990 N N . SER A 1 128 ? 2.600 10.062 -4.184 1.00 93.56 128 SER A N 1
ATOM 991 C CA . SER A 1 128 ? 2.529 10.494 -5.587 1.00 93.56 128 SER A CA 1
ATOM 992 C C . SER A 1 128 ? 1.185 10.182 -6.257 1.00 93.56 128 SER A C 1
ATOM 994 O O . SER A 1 128 ? 1.082 10.218 -7.481 1.00 93.56 128 SER A O 1
ATOM 996 N N . ASN A 1 129 ? 0.145 9.879 -5.472 1.00 91.69 129 ASN A N 1
ATOM 997 C CA . ASN A 1 129 ? -1.200 9.540 -5.945 1.00 91.69 129 ASN A CA 1
ATOM 998 C C . ASN A 1 129 ? -1.231 8.388 -6.974 1.00 91.69 129 ASN A C 1
ATOM 1000 O O . ASN A 1 129 ? -2.078 8.347 -7.861 1.00 91.69 129 ASN A O 1
ATOM 1004 N N . ASN A 1 130 ? -0.302 7.435 -6.863 1.00 91.19 130 ASN A N 1
ATOM 1005 C CA . ASN A 1 130 ? -0.092 6.323 -7.799 1.00 91.19 130 ASN A CA 1
ATOM 1006 C C . ASN A 1 130 ? 0.196 6.759 -9.250 1.00 91.19 130 ASN A C 1
ATOM 1008 O O . ASN A 1 130 ? -0.015 5.989 -10.195 1.00 91.19 130 ASN A O 1
ATOM 1012 N N . GLU A 1 131 ? 0.719 7.970 -9.426 1.00 96.00 131 GLU A N 1
ATOM 1013 C CA . GLU A 1 131 ? 1.116 8.536 -10.709 1.00 96.00 131 GLU A CA 1
ATOM 1014 C C . GLU A 1 131 ? 2.619 8.835 -10.733 1.00 96.00 131 GLU A C 1
ATOM 1016 O O . GLU A 1 131 ? 3.293 8.922 -9.708 1.00 96.00 131 GLU A O 1
ATOM 1021 N N . VAL A 1 132 ? 3.178 8.958 -11.937 1.00 96.00 132 VAL A N 1
ATOM 1022 C CA . VAL A 1 132 ? 4.588 9.326 -12.096 1.00 96.00 132 VAL A CA 1
ATOM 1023 C C . VAL A 1 132 ? 4.681 10.847 -11.998 1.00 96.00 132 VAL A C 1
ATOM 1025 O O . VAL A 1 132 ? 4.154 11.519 -12.887 1.00 96.00 132 VAL A O 1
ATOM 1028 N N . PRO A 1 133 ? 5.362 11.410 -10.988 1.00 96.75 133 PRO A N 1
ATOM 1029 C CA . PRO A 1 133 ? 5.428 12.855 -10.841 1.00 96.75 133 PRO A CA 1
ATOM 1030 C C . PRO A 1 133 ? 6.182 13.483 -12.021 1.00 96.75 133 PRO A C 1
ATOM 1032 O O . PRO A 1 133 ? 7.217 12.974 -12.463 1.00 96.75 133 PRO A O 1
ATOM 1035 N N . GLU A 1 134 ? 5.667 14.602 -12.536 1.00 94.44 134 GLU A N 1
ATOM 1036 C CA . GLU A 1 134 ? 6.312 15.347 -13.627 1.00 94.44 134 GLU A CA 1
ATOM 1037 C C . GLU A 1 134 ? 7.628 15.984 -13.160 1.00 94.44 134 GLU A C 1
ATOM 1039 O O . GLU A 1 134 ? 8.646 15.946 -13.858 1.00 94.44 134 GLU A O 1
ATOM 1044 N N . LEU A 1 135 ? 7.621 16.517 -11.936 1.00 95.00 135 LEU A N 1
ATOM 1045 C CA . LEU A 1 135 ? 8.791 17.069 -11.264 1.00 95.00 135 LEU A CA 1
ATOM 1046 C C . LEU A 1 135 ? 9.556 15.950 -10.548 1.00 95.00 135 LEU A C 1
ATOM 1048 O O . LEU A 1 135 ? 8.969 15.069 -9.932 1.00 95.00 135 LEU A O 1
ATOM 1052 N N . ASN A 1 136 ? 10.889 15.987 -10.603 1.00 95.19 136 ASN A N 1
ATOM 1053 C CA . ASN A 1 136 ? 11.771 15.042 -9.900 1.00 95.19 136 ASN A CA 1
ATOM 1054 C C . ASN A 1 136 ? 11.563 13.552 -10.241 1.00 95.19 136 ASN A C 1
ATOM 1056 O O . ASN A 1 136 ? 12.005 12.682 -9.487 1.00 95.19 136 ASN A O 1
ATOM 1060 N N . LYS A 1 137 ? 10.989 13.239 -11.412 1.00 94.50 137 LYS A N 1
ATOM 1061 C CA . LYS A 1 137 ? 10.774 11.867 -11.910 1.00 94.50 137 LYS A CA 1
ATOM 1062 C C . LYS A 1 137 ? 11.972 10.936 -11.702 1.00 94.50 137 LYS A C 1
ATOM 1064 O O . LYS A 1 137 ? 11.806 9.796 -11.282 1.00 94.50 137 LYS A O 1
ATOM 1069 N N . SER A 1 138 ? 13.187 11.414 -11.988 1.00 94.00 138 SER A N 1
ATOM 1070 C CA . SER A 1 138 ? 14.408 10.611 -11.843 1.00 94.00 138 SER A CA 1
ATOM 1071 C C . SER A 1 138 ? 14.700 10.237 -10.391 1.00 94.00 138 SER A C 1
ATOM 1073 O O . SER A 1 138 ? 15.100 9.105 -10.135 1.00 94.00 138 SER A O 1
ATOM 1075 N N . GLN A 1 139 ? 14.524 11.170 -9.452 1.00 96.56 139 GLN A N 1
ATOM 1076 C CA . GLN A 1 139 ? 14.764 10.922 -8.031 1.00 96.56 139 GLN A CA 1
ATOM 1077 C C . GLN A 1 139 ? 13.712 9.959 -7.483 1.00 96.56 139 GLN A C 1
ATOM 1079 O O . GLN A 1 139 ? 14.065 8.971 -6.851 1.00 96.56 139 GLN A O 1
ATOM 1084 N N . TRP A 1 140 ? 12.443 10.200 -7.816 1.00 97.44 140 TRP A N 1
ATOM 1085 C CA . TRP A 1 140 ? 11.329 9.329 -7.448 1.00 97.44 140 TRP A CA 1
ATOM 1086 C C . TRP A 1 140 ? 11.533 7.889 -7.947 1.00 97.44 140 TRP A C 1
ATOM 1088 O O . TRP A 1 140 ? 11.483 6.943 -7.161 1.00 97.44 140 TRP A O 1
ATOM 1098 N N . CYS A 1 141 ? 11.877 7.722 -9.233 1.00 97.31 141 CYS A N 1
ATOM 1099 C CA . CYS A 1 141 ? 12.227 6.421 -9.810 1.00 97.31 141 CYS A CA 1
ATOM 1100 C C . CYS A 1 141 ? 13.378 5.763 -9.040 1.00 97.31 141 CYS A C 1
ATOM 1102 O O . CYS A 1 141 ? 13.315 4.578 -8.720 1.00 97.31 141 CYS A O 1
ATOM 1104 N N . GLN A 1 142 ? 14.445 6.520 -8.770 1.00 97.06 142 GLN A N 1
ATOM 1105 C CA . GLN A 1 142 ? 15.644 5.992 -8.133 1.00 97.06 142 GLN A CA 1
ATOM 1106 C C . GLN A 1 142 ? 15.368 5.509 -6.706 1.00 97.06 142 GLN A C 1
ATOM 1108 O O . GLN A 1 142 ? 15.848 4.434 -6.354 1.00 97.06 142 GLN A O 1
ATOM 1113 N N . SER A 1 143 ? 14.563 6.238 -5.926 1.00 97.38 143 SER A N 1
ATOM 1114 C CA . SER A 1 143 ? 14.156 5.828 -4.576 1.00 97.38 143 SER A CA 1
ATOM 1115 C C . SER A 1 143 ? 13.412 4.491 -4.589 1.00 97.38 143 SER A C 1
ATOM 1117 O O . SER A 1 143 ? 13.749 3.592 -3.821 1.00 97.38 143 SER A O 1
ATOM 1119 N N . ILE A 1 144 ? 12.458 4.312 -5.511 1.00 97.50 144 ILE A N 1
ATOM 1120 C CA . ILE A 1 144 ? 11.730 3.042 -5.655 1.00 97.50 144 ILE A CA 1
ATOM 1121 C C . ILE A 1 144 ? 12.674 1.922 -6.102 1.00 97.50 144 ILE A C 1
ATOM 1123 O O . ILE A 1 144 ? 12.640 0.829 -5.542 1.00 97.50 144 ILE A O 1
ATOM 1127 N N . LEU A 1 145 ? 13.536 2.179 -7.092 1.00 97.25 145 LEU A N 1
ATOM 1128 C CA . LEU A 1 145 ? 14.474 1.182 -7.615 1.00 97.25 145 LEU A CA 1
ATOM 1129 C C . LEU A 1 145 ? 15.512 0.746 -6.577 1.00 97.25 145 LEU A C 1
ATOM 1131 O O . LEU A 1 145 ? 15.909 -0.416 -6.572 1.00 97.25 145 LEU A O 1
ATOM 1135 N N . GLU A 1 146 ? 15.970 1.650 -5.714 1.00 96.81 146 GLU A N 1
ATOM 1136 C CA . GLU A 1 146 ? 16.912 1.338 -4.638 1.00 96.81 146 GLU A CA 1
ATOM 1137 C C . GLU A 1 146 ? 16.306 0.373 -3.620 1.00 96.81 146 GLU A C 1
ATOM 1139 O O . GLU A 1 146 ? 16.930 -0.640 -3.303 1.00 96.81 146 GLU A O 1
ATOM 1144 N N . ILE A 1 147 ? 15.062 0.618 -3.204 1.00 96.69 147 ILE A N 1
ATOM 1145 C CA . ILE A 1 147 ? 14.332 -0.291 -2.318 1.00 96.69 147 ILE A CA 1
ATOM 1146 C C . ILE A 1 147 ? 14.015 -1.603 -3.046 1.00 96.69 147 ILE A C 1
ATOM 1148 O O . ILE A 1 147 ? 14.231 -2.680 -2.504 1.00 96.69 147 ILE A O 1
ATOM 1152 N N . ALA A 1 148 ? 13.573 -1.545 -4.304 1.00 96.56 148 ALA A N 1
ATOM 1153 C CA . ALA A 1 148 ? 13.223 -2.734 -5.077 1.00 96.56 148 ALA A CA 1
ATOM 1154 C C . ALA A 1 148 ? 14.411 -3.693 -5.276 1.00 96.56 148 ALA A C 1
ATOM 1156 O O . ALA A 1 148 ? 14.217 -4.900 -5.365 1.00 96.56 148 ALA A O 1
ATOM 1157 N N . ARG A 1 149 ? 15.656 -3.201 -5.297 1.00 95.88 149 ARG A N 1
ATOM 1158 C CA . ARG A 1 149 ? 16.844 -4.073 -5.376 1.00 95.88 149 ARG A CA 1
ATOM 1159 C C . ARG A 1 149 ? 17.038 -4.959 -4.146 1.00 95.88 149 ARG A C 1
ATOM 1161 O O . ARG A 1 149 ? 17.747 -5.956 -4.252 1.00 95.88 149 ARG A O 1
ATOM 1168 N N . THR A 1 150 ? 16.459 -4.600 -3.001 1.00 95.00 150 THR A N 1
ATOM 1169 C CA . THR A 1 150 ? 16.542 -5.399 -1.768 1.00 95.00 150 THR A CA 1
ATOM 1170 C C . THR A 1 150 ? 15.393 -6.399 -1.638 1.00 95.00 150 THR A C 1
ATOM 1172 O O . THR A 1 150 ? 15.422 -7.245 -0.746 1.00 95.00 150 THR A O 1
ATOM 1175 N N . LEU A 1 151 ? 14.402 -6.327 -2.533 1.00 93.62 151 LEU A N 1
ATOM 1176 C CA . LEU A 1 151 ? 13.224 -7.185 -2.527 1.00 93.62 151 LEU A CA 1
ATOM 1177 C C . LEU A 1 151 ? 13.488 -8.549 -3.172 1.00 93.62 151 LEU A C 1
ATOM 1179 O O . LEU A 1 151 ? 14.262 -8.680 -4.124 1.00 93.62 151 LEU A O 1
ATOM 1183 N N . GLY A 1 152 ? 12.789 -9.571 -2.672 1.00 90.94 152 GLY A N 1
ATOM 1184 C CA . GLY A 1 152 ? 12.746 -10.888 -3.304 1.00 90.94 152 GLY A CA 1
ATOM 1185 C C . GLY A 1 152 ? 11.925 -10.885 -4.598 1.00 90.94 152 GLY A C 1
ATOM 1186 O O . GLY A 1 152 ? 11.149 -9.969 -4.866 1.00 90.94 152 GLY A O 1
ATOM 1187 N N . ALA A 1 153 ? 12.059 -11.941 -5.406 1.00 91.56 153 ALA A N 1
ATOM 1188 C CA . ALA A 1 153 ? 11.322 -12.065 -6.668 1.00 91.56 153 ALA A CA 1
ATOM 1189 C C . ALA A 1 153 ? 9.792 -12.036 -6.475 1.00 91.56 153 ALA A C 1
ATOM 1191 O O . ALA A 1 153 ? 9.091 -11.396 -7.258 1.00 91.56 153 ALA A O 1
ATOM 1192 N N . GLU A 1 154 ? 9.293 -12.667 -5.408 1.00 88.38 154 GLU A N 1
ATOM 1193 C CA . GLU A 1 154 ? 7.865 -12.678 -5.055 1.00 88.38 154 GLU A CA 1
ATOM 1194 C C . GLU A 1 154 ? 7.341 -11.272 -4.734 1.00 88.38 154 GLU A C 1
ATOM 1196 O O . GLU A 1 154 ? 6.278 -10.867 -5.205 1.00 88.38 154 GLU A O 1
ATOM 1201 N N . ASP A 1 155 ? 8.125 -10.478 -4.002 1.00 92.31 155 ASP A N 1
ATOM 1202 C CA . ASP A 1 155 ? 7.773 -9.097 -3.672 1.00 92.31 155 ASP A CA 1
ATOM 1203 C C . ASP A 1 155 ? 7.769 -8.210 -4.921 1.00 92.31 155 ASP A C 1
ATOM 1205 O O . ASP A 1 155 ? 6.867 -7.395 -5.106 1.00 92.31 155 ASP A O 1
ATOM 1209 N N . ILE A 1 156 ? 8.736 -8.392 -5.825 1.00 95.31 156 ILE A N 1
ATOM 1210 C CA . ILE A 1 156 ? 8.776 -7.677 -7.109 1.00 95.31 156 ILE A CA 1
ATOM 1211 C C . ILE A 1 156 ? 7.565 -8.018 -7.981 1.00 95.31 156 ILE A C 1
ATOM 1213 O O . ILE A 1 156 ? 7.002 -7.125 -8.619 1.00 95.31 156 ILE A O 1
ATOM 1217 N N . LEU A 1 157 ? 7.132 -9.280 -7.992 1.00 92.81 157 LEU A N 1
ATOM 1218 C CA . LEU A 1 157 ? 5.918 -9.696 -8.692 1.00 92.81 157 LEU A CA 1
ATOM 1219 C C . LEU A 1 157 ? 4.666 -9.071 -8.057 1.00 92.81 157 LEU A C 1
ATOM 1221 O O . LEU A 1 157 ? 3.814 -8.537 -8.769 1.00 92.81 157 LEU A O 1
ATOM 1225 N N . CYS A 1 158 ? 4.587 -9.065 -6.724 1.00 90.56 158 CYS A N 1
ATOM 1226 C CA . CYS A 1 158 ? 3.523 -8.392 -5.977 1.00 90.56 158 CYS A CA 1
ATOM 1227 C C . CYS A 1 158 ? 3.476 -6.889 -6.297 1.00 90.56 158 CYS A C 1
ATOM 1229 O O . CYS A 1 158 ? 2.403 -6.341 -6.557 1.00 90.56 158 CYS A O 1
ATOM 1231 N N . LEU A 1 159 ? 4.636 -6.229 -6.358 1.00 95.06 159 LEU A N 1
ATOM 1232 C CA . LEU A 1 159 ? 4.751 -4.825 -6.743 1.00 95.06 159 LEU A CA 1
ATOM 1233 C C . LEU A 1 159 ? 4.260 -4.588 -8.178 1.00 95.06 159 LEU A C 1
ATOM 1235 O O . LEU A 1 159 ? 3.477 -3.667 -8.402 1.00 95.06 159 LEU A O 1
ATOM 1239 N N . LYS A 1 160 ? 4.659 -5.434 -9.139 1.00 96.00 160 LYS A N 1
ATOM 1240 C CA . LYS A 1 160 ? 4.211 -5.344 -10.541 1.00 96.00 160 LYS A CA 1
ATOM 1241 C C . LYS A 1 160 ? 2.692 -5.402 -10.664 1.00 96.00 160 LYS A C 1
ATOM 1243 O O . LYS A 1 160 ? 2.122 -4.613 -11.409 1.00 96.00 160 LYS A O 1
ATOM 1248 N N . ASN A 1 161 ? 2.052 -6.310 -9.92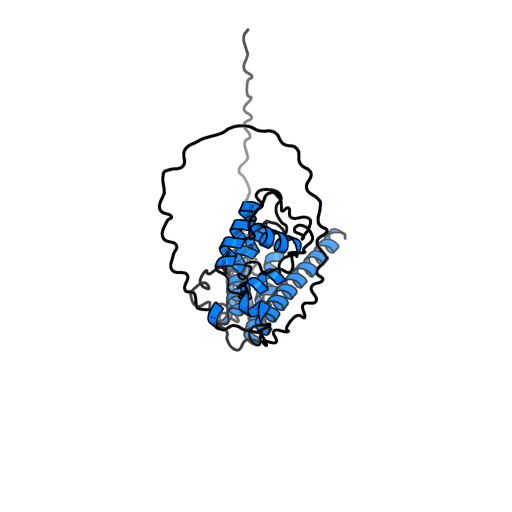7 1.00 92.81 161 ASN A N 1
ATOM 1249 C CA . ASN A 1 161 ? 0.602 -6.507 -9.978 1.00 92.81 161 ASN A CA 1
ATOM 1250 C C . ASN A 1 161 ? -0.186 -5.345 -9.353 1.00 92.81 161 ASN A C 1
ATOM 1252 O O . ASN A 1 161 ? -1.333 -5.122 -9.727 1.00 92.81 161 ASN A O 1
ATOM 1256 N N . ARG A 1 162 ? 0.417 -4.611 -8.409 1.00 90.56 162 ARG A N 1
ATOM 1257 C CA . ARG A 1 162 ? -0.218 -3.471 -7.725 1.00 90.56 162 ARG A CA 1
ATOM 1258 C C . ARG A 1 162 ? 0.007 -2.137 -8.435 1.00 90.56 162 ARG A C 1
ATOM 1260 O O . ARG A 1 162 ? -0.806 -1.230 -8.293 1.00 90.56 162 ARG A O 1
ATOM 1267 N N . CYS A 1 163 ? 1.099 -1.999 -9.180 1.00 94.88 163 CYS A N 1
ATOM 1268 C CA . CYS A 1 163 ? 1.388 -0.788 -9.939 1.00 94.88 163 CYS A CA 1
ATOM 1269 C C . CYS A 1 163 ? 0.521 -0.684 -11.199 1.00 94.88 163 CYS A C 1
ATOM 1271 O O . CYS A 1 163 ? 0.288 -1.663 -11.909 1.00 94.88 163 CYS A O 1
ATOM 1273 N N . SER A 1 164 ? 0.129 0.540 -11.554 1.00 96.38 164 SER A N 1
ATOM 1274 C CA . SER A 1 164 ? -0.424 0.807 -12.882 1.00 96.38 164 SER A CA 1
ATOM 1275 C C . SER A 1 164 ? 0.621 0.509 -13.968 1.00 96.38 164 SER A C 1
ATOM 1277 O O . SER A 1 164 ? 1.833 0.630 -13.758 1.00 96.38 164 SER A O 1
ATOM 1279 N N . SER A 1 165 ? 0.169 0.132 -15.169 1.00 96.88 165 SER A N 1
ATOM 1280 C CA . SER A 1 165 ? 1.090 -0.193 -16.270 1.00 96.88 165 SER A CA 1
ATOM 1281 C C . SER A 1 165 ? 1.988 0.985 -16.673 1.00 96.88 165 SER A C 1
ATOM 1283 O O . SER A 1 165 ? 3.110 0.759 -17.125 1.00 96.88 165 SER A O 1
ATOM 1285 N N . SER A 1 166 ? 1.520 2.226 -16.500 1.00 97.25 166 SER A N 1
ATOM 1286 C CA . SER A 1 166 ? 2.293 3.449 -16.751 1.00 97.25 166 SER A CA 1
ATOM 1287 C C . SER A 1 166 ? 3.411 3.638 -15.722 1.00 97.25 166 SER A C 1
ATOM 1289 O O . SER A 1 166 ? 4.560 3.847 -16.114 1.00 97.25 166 SER A O 1
ATOM 1291 N N . VAL A 1 167 ? 3.109 3.487 -14.427 1.00 97.62 167 VAL A N 1
ATOM 1292 C CA . VAL A 1 167 ? 4.106 3.518 -13.344 1.00 97.62 167 VAL A CA 1
ATOM 1293 C C . VAL A 1 167 ? 5.148 2.424 -13.546 1.00 97.62 167 VAL A C 1
ATOM 1295 O O . VAL A 1 167 ? 6.347 2.704 -13.532 1.00 97.62 167 VAL A O 1
ATOM 1298 N N . TRP A 1 168 ? 4.711 1.192 -13.817 1.00 97.81 168 TRP A N 1
ATOM 1299 C CA . TRP A 1 168 ? 5.632 0.082 -14.046 1.00 97.81 168 TRP A CA 1
ATOM 1300 C C . TRP A 1 168 ? 6.545 0.331 -15.252 1.00 97.81 168 TRP A C 1
ATOM 1302 O O . TRP A 1 168 ? 7.762 0.172 -15.154 1.00 97.81 168 TRP A O 1
ATOM 1312 N N . ALA A 1 169 ? 5.988 0.794 -16.377 1.00 97.12 169 ALA A N 1
ATOM 1313 C CA . ALA A 1 169 ? 6.774 1.147 -17.556 1.00 97.12 169 ALA A CA 1
ATOM 1314 C C . ALA A 1 169 ? 7.785 2.269 -17.266 1.00 97.12 169 ALA A C 1
ATOM 1316 O O . ALA A 1 169 ? 8.912 2.208 -17.757 1.00 97.12 169 ALA A O 1
ATOM 1317 N N . ALA A 1 170 ? 7.427 3.263 -16.448 1.00 96.69 170 ALA A N 1
ATOM 1318 C CA . ALA A 1 170 ? 8.349 4.318 -16.037 1.00 96.69 170 ALA A CA 1
ATOM 1319 C C . ALA A 1 170 ? 9.506 3.777 -15.187 1.00 96.69 170 ALA A C 1
ATOM 1321 O O . ALA A 1 170 ? 10.654 4.124 -15.456 1.00 96.69 170 ALA A O 1
ATOM 1322 N N . LEU A 1 171 ? 9.232 2.887 -14.229 1.00 97.25 171 LEU A N 1
ATOM 1323 C CA . LEU A 1 171 ? 10.266 2.252 -13.406 1.00 97.25 171 LEU A CA 1
ATOM 1324 C C . LEU A 1 171 ? 11.213 1.385 -14.247 1.00 97.25 171 LEU A C 1
ATOM 1326 O O . LEU A 1 171 ? 12.434 1.507 -14.124 1.00 97.25 171 LEU A O 1
ATOM 1330 N N . VAL A 1 172 ? 10.669 0.572 -15.161 1.00 96.44 172 VAL A N 1
ATOM 1331 C CA . VAL A 1 172 ? 11.467 -0.210 -16.122 1.00 96.44 172 VAL A CA 1
ATOM 1332 C C . VAL A 1 172 ? 12.318 0.722 -16.987 1.00 96.44 172 VAL A C 1
ATOM 1334 O O . VAL A 1 172 ? 13.516 0.488 -17.143 1.00 96.44 172 VAL A O 1
ATOM 1337 N N . PHE A 1 173 ? 11.734 1.800 -17.520 1.00 95.44 173 PHE A N 1
ATOM 1338 C CA . PHE A 1 173 ? 12.448 2.780 -18.339 1.00 95.44 173 PHE A CA 1
ATOM 1339 C C . PHE A 1 173 ? 13.588 3.470 -17.578 1.00 95.44 173 PHE A C 1
ATOM 1341 O O . PHE A 1 173 ? 14.660 3.667 -18.143 1.00 95.44 173 PHE A O 1
ATOM 1348 N N . CYS A 1 174 ? 13.364 3.812 -16.307 1.00 94.88 174 CYS A N 1
ATOM 1349 C CA . CYS A 1 174 ? 14.371 4.391 -15.419 1.00 94.88 174 CYS A CA 1
ATOM 1350 C C . CYS A 1 174 ? 15.508 3.400 -15.095 1.00 94.88 174 CYS A C 1
ATOM 1352 O O . CYS A 1 174 ? 16.641 3.819 -14.873 1.00 94.88 174 CYS A O 1
ATOM 1354 N N . ASN A 1 175 ? 15.233 2.090 -15.066 1.00 95.38 175 ASN A N 1
ATOM 1355 C CA . ASN A 1 175 ? 16.249 1.079 -14.759 1.00 95.38 175 ASN A CA 1
ATOM 1356 C C . ASN A 1 175 ? 17.064 0.628 -15.986 1.00 95.38 175 ASN A C 1
ATOM 1358 O O . ASN A 1 175 ? 18.215 0.205 -15.852 1.00 95.38 175 ASN A O 1
ATOM 1362 N N . ILE A 1 176 ? 16.501 0.700 -17.196 1.00 91.06 176 ILE A N 1
ATOM 1363 C CA . ILE A 1 176 ? 17.261 0.412 -18.418 1.00 91.06 176 ILE A CA 1
ATOM 1364 C C . ILE A 1 176 ? 18.209 1.569 -18.751 1.00 91.06 176 ILE A C 1
ATOM 1366 O O . ILE A 1 176 ? 17.947 2.733 -18.474 1.00 91.06 176 ILE A O 1
ATOM 1370 N N . ARG A 1 177 ? 19.332 1.255 -19.404 1.00 80.31 177 ARG A N 1
ATOM 1371 C CA . ARG A 1 177 ? 20.343 2.256 -19.768 1.00 80.31 177 ARG A CA 1
ATOM 1372 C C . ARG A 1 177 ? 19.727 3.397 -20.588 1.00 80.31 177 ARG A C 1
ATOM 1374 O O . ARG A 1 177 ? 19.337 3.186 -21.741 1.00 80.31 177 ARG A O 1
ATOM 1381 N N . HIS A 1 178 ? 19.735 4.601 -20.017 1.00 77.62 178 HIS A N 1
ATOM 1382 C CA . HIS A 1 178 ? 19.346 5.813 -20.724 1.00 77.62 178 HIS A CA 1
ATOM 1383 C C . HIS A 1 178 ? 20.271 6.047 -21.919 1.00 77.62 178 HIS A C 1
ATOM 1385 O O . HIS A 1 178 ? 21.499 6.074 -21.812 1.00 77.62 178 HIS A O 1
ATOM 1391 N N . THR A 1 179 ? 19.661 6.225 -23.082 1.00 85.50 179 THR A N 1
ATOM 1392 C CA . THR A 1 179 ? 20.329 6.689 -24.295 1.00 85.50 179 THR A CA 1
ATOM 1393 C C . THR A 1 179 ? 19.478 7.805 -24.867 1.00 85.50 179 THR A C 1
ATOM 1395 O O . THR A 1 179 ? 18.266 7.625 -24.935 1.00 85.50 179 THR A O 1
ATOM 1398 N N . ALA A 1 180 ? 20.081 8.901 -25.331 1.00 80.44 180 ALA A N 1
ATOM 1399 C CA . ALA A 1 180 ? 19.344 10.054 -25.866 1.00 80.44 180 ALA A CA 1
ATOM 1400 C C . ALA A 1 180 ? 18.350 9.694 -26.992 1.00 80.44 180 ALA A C 1
ATOM 1402 O O . ALA A 1 180 ? 17.347 10.368 -27.173 1.00 80.44 180 ALA A O 1
ATOM 1403 N N . ALA A 1 181 ? 18.596 8.598 -27.718 1.00 85.62 181 ALA A N 1
ATOM 1404 C CA . ALA A 1 181 ? 17.716 8.097 -28.773 1.00 85.62 181 ALA A CA 1
ATOM 1405 C C . ALA A 1 181 ? 16.468 7.337 -28.274 1.00 85.62 181 ALA A C 1
ATOM 1407 O O . ALA A 1 181 ? 15.644 6.925 -29.087 1.00 85.62 181 ALA A O 1
ATOM 1408 N N . ARG A 1 182 ? 16.349 7.067 -26.968 1.00 89.25 182 ARG A N 1
ATOM 1409 C CA . ARG A 1 182 ? 15.248 6.290 -26.384 1.00 89.25 182 ARG A CA 1
ATOM 1410 C C . ARG A 1 182 ? 14.428 7.188 -25.471 1.00 89.25 182 ARG A C 1
ATOM 1412 O O . ARG A 1 182 ? 14.874 7.528 -24.380 1.00 89.25 182 ARG A O 1
ATOM 1419 N N . THR A 1 183 ? 13.227 7.517 -25.916 1.00 93.00 183 THR A N 1
ATOM 1420 C CA . THR A 1 183 ? 12.174 8.162 -25.132 1.00 93.00 183 THR A CA 1
ATOM 1421 C C . THR A 1 183 ? 11.150 7.116 -24.696 1.00 93.00 183 THR A C 1
ATOM 1423 O O . THR A 1 183 ? 10.994 6.074 -25.342 1.00 93.00 183 THR A O 1
ATOM 1426 N N . LEU A 1 184 ? 10.489 7.373 -23.567 1.00 93.00 184 LEU A N 1
ATOM 1427 C CA . LEU A 1 184 ? 9.308 6.627 -23.151 1.00 93.00 184 LEU A CA 1
ATOM 1428 C C . LEU A 1 184 ? 8.082 7.347 -23.709 1.00 93.00 184 LEU A C 1
ATOM 1430 O O . LEU A 1 184 ? 7.795 8.466 -23.291 1.00 93.00 184 LEU A O 1
ATOM 1434 N N . GLU A 1 185 ? 7.388 6.708 -24.642 1.00 93.88 185 GLU A N 1
ATOM 1435 C CA . GLU A 1 185 ? 6.136 7.196 -25.224 1.00 93.88 185 GLU A CA 1
ATOM 1436 C C . GLU A 1 185 ? 5.010 6.281 -24.738 1.00 93.88 185 GLU A C 1
ATOM 1438 O O . GLU A 1 185 ? 4.970 5.092 -25.075 1.00 93.88 185 GLU A O 1
ATOM 1443 N N . ASP A 1 186 ? 4.148 6.815 -23.871 1.00 91.75 186 ASP A N 1
ATOM 1444 C CA . ASP A 1 186 ? 3.144 6.094 -23.081 1.00 91.75 186 ASP A CA 1
ATOM 1445 C C . ASP A 1 186 ? 3.753 4.968 -22.222 1.00 91.75 186 ASP A C 1
ATOM 1447 O O . ASP A 1 186 ? 4.121 5.154 -21.065 1.00 91.75 186 ASP A O 1
ATOM 1451 N N . MET A 1 187 ? 3.887 3.778 -22.807 1.00 95.38 187 MET A N 1
ATOM 1452 C CA . MET A 1 187 ? 4.438 2.562 -22.194 1.00 95.38 187 MET A CA 1
ATOM 1453 C C . MET A 1 187 ? 5.403 1.839 -23.144 1.00 95.38 187 MET A C 1
ATOM 1455 O O . MET A 1 187 ? 5.660 0.634 -23.009 1.00 95.38 187 MET A O 1
ATOM 1459 N N . ARG A 1 188 ? 5.881 2.543 -24.174 1.00 94.94 188 ARG A N 1
ATOM 1460 C CA . ARG A 1 188 ? 6.708 1.997 -25.247 1.00 94.94 188 ARG A CA 1
ATOM 1461 C C . ARG A 1 188 ? 8.052 2.700 -25.309 1.00 94.94 188 ARG A C 1
ATOM 1463 O O . ARG A 1 188 ? 8.155 3.907 -25.126 1.00 94.94 188 ARG A O 1
ATOM 1470 N N . VAL A 1 189 ? 9.073 1.924 -25.648 1.00 92.81 189 VAL A N 1
ATOM 1471 C CA . VAL A 1 189 ? 10.376 2.440 -26.067 1.00 92.81 189 VAL A CA 1
ATOM 1472 C C . VAL A 1 189 ? 10.572 2.027 -27.516 1.00 92.81 189 VAL A C 1
ATOM 1474 O O . VAL A 1 189 ? 10.549 0.836 -27.856 1.00 92.81 189 VAL A O 1
ATOM 1477 N N . CYS A 1 190 ? 10.718 3.019 -28.392 1.00 90.19 190 CYS A N 1
ATOM 1478 C CA . CYS A 1 190 ? 10.649 2.845 -29.841 1.00 90.19 190 CYS A CA 1
ATOM 1479 C C . CYS A 1 190 ? 9.303 2.227 -30.281 1.00 90.19 190 CYS A C 1
ATOM 1481 O O . CYS A 1 190 ? 8.316 2.928 -30.439 1.00 90.19 190 CYS A O 1
ATOM 1483 N N . LYS A 1 191 ? 9.246 0.907 -30.499 1.00 92.25 191 LYS A N 1
ATOM 1484 C CA . LYS A 1 191 ? 8.024 0.182 -30.912 1.00 92.25 191 LYS A CA 1
ATOM 1485 C C . LYS A 1 191 ? 7.642 -0.946 -29.956 1.00 92.25 191 LYS A C 1
ATOM 1487 O O . LYS A 1 191 ? 6.647 -1.633 -30.185 1.00 92.25 191 LYS A O 1
ATOM 1492 N N . VAL A 1 192 ? 8.422 -1.148 -28.896 1.00 94.25 192 VAL A N 1
ATOM 1493 C CA . VAL A 1 192 ? 8.264 -2.274 -27.973 1.00 94.25 192 VAL A CA 1
ATOM 1494 C C . VAL A 1 192 ? 7.563 -1.793 -26.714 1.00 94.25 192 VAL A C 1
ATOM 1496 O O . VAL A 1 192 ? 7.965 -0.788 -26.136 1.00 94.25 192 VAL A O 1
ATOM 1499 N N . ARG A 1 193 ? 6.514 -2.509 -26.303 1.00 95.75 193 ARG A N 1
ATOM 1500 C CA . ARG A 1 193 ? 5.827 -2.281 -25.030 1.00 95.75 193 ARG A CA 1
ATOM 1501 C C . ARG A 1 193 ? 6.697 -2.830 -23.901 1.00 95.75 193 ARG A C 1
ATOM 1503 O O . ARG A 1 193 ? 7.073 -3.998 -23.947 1.00 95.75 193 ARG A O 1
ATOM 1510 N N . ILE A 1 194 ? 7.023 -1.984 -22.927 1.00 96.12 194 ILE A N 1
ATOM 1511 C CA . ILE A 1 194 ? 7.916 -2.342 -21.814 1.00 96.12 194 ILE A CA 1
ATOM 1512 C C . ILE A 1 194 ? 7.174 -2.558 -20.488 1.00 96.12 194 ILE A C 1
ATOM 1514 O O . ILE A 1 194 ? 7.793 -2.978 -19.520 1.00 96.12 194 ILE A O 1
ATOM 1518 N N . SER A 1 195 ? 5.853 -2.334 -20.437 1.00 95.50 195 SER A N 1
ATOM 1519 C CA . SER A 1 195 ? 5.035 -2.632 -19.245 1.00 95.50 195 SER A CA 1
ATOM 1520 C C . SER A 1 195 ? 5.053 -4.113 -18.858 1.00 95.50 195 SER A C 1
ATOM 1522 O O . SER A 1 195 ? 4.788 -4.464 -17.716 1.00 95.50 195 SER A O 1
ATOM 1524 N N . ASP A 1 196 ? 5.368 -4.987 -19.810 1.00 94.75 196 ASP A N 1
ATOM 1525 C CA . ASP A 1 196 ? 5.346 -6.431 -19.590 1.00 94.75 196 ASP A CA 1
ATOM 1526 C C . ASP A 1 196 ? 6.726 -6.952 -19.165 1.00 94.75 196 ASP A C 1
ATOM 1528 O O . ASP A 1 196 ? 6.842 -8.096 -18.730 1.00 94.75 196 ASP A O 1
ATOM 1532 N N . TRP A 1 197 ? 7.763 -6.111 -19.243 1.00 95.25 197 TRP A N 1
ATOM 1533 C CA . TRP A 1 197 ? 9.134 -6.475 -18.898 1.00 95.25 197 TRP A CA 1
ATOM 1534 C C . TRP A 1 197 ? 9.311 -6.630 -17.385 1.00 95.25 197 TRP A C 1
ATOM 1536 O O . TRP A 1 197 ? 8.517 -6.130 -16.576 1.00 95.25 197 TRP A O 1
ATOM 1546 N N . ASP A 1 198 ? 10.375 -7.333 -17.011 1.00 95.69 198 ASP A N 1
ATOM 1547 C CA . ASP A 1 198 ? 10.832 -7.413 -15.630 1.00 95.69 198 ASP A CA 1
ATOM 1548 C C . ASP A 1 198 ? 11.524 -6.111 -15.227 1.00 95.69 198 ASP A C 1
ATOM 1550 O O . ASP A 1 198 ? 12.209 -5.480 -16.039 1.00 95.69 198 ASP A O 1
ATOM 1554 N N . LEU A 1 199 ? 11.372 -5.727 -13.957 1.00 96.38 199 LEU A N 1
ATOM 1555 C CA . LEU A 1 199 ? 11.998 -4.518 -13.425 1.00 96.38 199 LEU A CA 1
ATOM 1556 C C . LEU A 1 199 ? 13.522 -4.593 -13.532 1.00 96.38 199 LEU A C 1
ATOM 1558 O O . LEU A 1 199 ? 14.162 -3.638 -13.967 1.00 96.38 199 LEU A O 1
ATOM 1562 N N . PHE A 1 200 ? 14.085 -5.755 -13.196 1.00 94.75 200 PHE A N 1
ATOM 1563 C CA . PHE A 1 200 ? 15.503 -6.074 -13.314 1.00 94.75 200 PHE A CA 1
ATOM 1564 C C . PHE A 1 200 ? 15.682 -7.148 -14.392 1.00 94.75 200 PHE A C 1
ATOM 1566 O O . PHE A 1 200 ? 15.553 -8.337 -14.099 1.00 94.75 200 PHE A O 1
ATOM 1573 N N . PRO A 1 201 ? 15.938 -6.763 -15.655 1.00 86.00 201 PRO A N 1
ATOM 1574 C CA . PRO A 1 201 ? 16.054 -7.729 -16.734 1.00 86.00 201 PRO A CA 1
ATOM 1575 C C . PRO A 1 201 ? 17.213 -8.690 -16.472 1.00 86.00 201 PRO A C 1
ATOM 1577 O O . PRO A 1 201 ? 18.345 -8.272 -16.211 1.00 86.00 201 PRO A O 1
ATOM 1580 N N . THR A 1 202 ? 16.935 -9.987 -16.592 1.00 83.25 202 THR A N 1
ATOM 1581 C CA . THR A 1 202 ? 17.978 -11.010 -16.501 1.00 83.25 202 THR A CA 1
ATOM 1582 C C . THR A 1 202 ? 18.929 -10.848 -17.691 1.00 83.25 202 THR A C 1
ATOM 1584 O O . THR A 1 202 ? 18.461 -10.779 -18.835 1.00 83.25 202 THR A O 1
ATOM 1587 N N . PRO A 1 203 ? 20.257 -10.790 -17.475 1.00 78.75 203 PRO A N 1
ATOM 1588 C CA . PRO A 1 203 ? 21.214 -10.744 -18.568 1.00 78.75 203 PRO A CA 1
ATOM 1589 C C . PRO A 1 203 ? 20.975 -11.910 -19.527 1.00 78.75 203 PRO A C 1
ATOM 1591 O O . PRO A 1 203 ? 21.024 -13.077 -19.133 1.00 78.75 203 PRO A O 1
ATOM 1594 N N . MET A 1 204 ? 20.723 -11.602 -20.801 1.00 78.06 204 MET A N 1
ATOM 1595 C CA . MET A 1 204 ? 20.617 -12.637 -21.820 1.00 78.06 204 MET A CA 1
ATOM 1596 C C . MET A 1 204 ? 21.973 -13.331 -21.927 1.00 78.06 204 MET A C 1
ATOM 1598 O O . MET A 1 204 ? 22.948 -12.724 -22.366 1.00 78.06 204 MET A O 1
ATOM 1602 N N . MET A 1 205 ? 22.033 -14.605 -21.549 1.00 76.88 205 MET A N 1
ATOM 1603 C CA . MET A 1 205 ? 23.205 -15.437 -21.793 1.00 76.88 205 MET A CA 1
ATOM 1604 C C . MET A 1 205 ? 23.285 -15.687 -23.303 1.00 76.88 205 MET A C 1
ATOM 1606 O O . MET A 1 205 ? 22.432 -16.402 -23.839 1.00 76.88 205 MET A O 1
ATOM 1610 N N . PRO A 1 206 ? 24.253 -15.094 -24.032 1.00 75.44 206 PRO A N 1
ATOM 1611 C CA . PRO A 1 206 ? 24.320 -15.284 -25.468 1.00 75.44 206 PRO A CA 1
ATOM 1612 C C . PRO A 1 206 ? 24.561 -16.765 -25.753 1.00 75.44 206 PRO A C 1
ATOM 1614 O O . PRO A 1 206 ? 25.530 -17.367 -25.283 1.00 75.44 206 PRO A O 1
ATOM 1617 N N . SER A 1 207 ? 23.686 -17.367 -26.556 1.00 74.06 207 SER A N 1
ATOM 1618 C CA . SER A 1 207 ? 23.925 -18.703 -27.089 1.00 74.06 207 SER A CA 1
ATOM 1619 C C . SER A 1 207 ? 25.238 -18.689 -27.871 1.00 74.06 207 SER A C 1
ATOM 1621 O O . SER A 1 207 ? 25.446 -17.823 -28.724 1.00 74.06 207 SER A O 1
ATOM 1623 N N . CYS A 1 208 ? 26.130 -19.643 -27.604 1.00 82.75 208 CYS A N 1
ATOM 1624 C CA . CYS A 1 208 ? 27.414 -19.680 -28.291 1.00 82.75 208 CYS A CA 1
ATOM 1625 C C . CYS A 1 208 ? 27.212 -19.780 -29.816 1.00 82.75 208 CYS A C 1
ATOM 1627 O O . CYS A 1 208 ? 26.332 -20.506 -30.279 1.00 82.75 208 CYS A O 1
ATOM 1629 N N . LEU A 1 209 ? 28.038 -19.101 -30.620 1.00 79.00 209 LEU A N 1
ATOM 1630 C CA . LEU A 1 209 ? 27.907 -19.121 -32.089 1.00 79.00 209 LEU A CA 1
ATOM 1631 C C . LEU A 1 209 ? 27.908 -20.548 -32.662 1.00 79.00 209 LEU A C 1
ATOM 1633 O O . LEU A 1 209 ? 27.186 -20.839 -33.611 1.00 79.00 209 LEU A O 1
ATOM 1637 N N . ASN A 1 210 ? 28.674 -21.458 -32.055 1.00 80.06 210 ASN A N 1
ATOM 1638 C CA . ASN A 1 210 ? 28.690 -22.871 -32.440 1.00 80.06 210 ASN A CA 1
ATOM 1639 C C . ASN A 1 210 ? 27.373 -23.592 -32.118 1.00 80.06 210 ASN A C 1
ATOM 1641 O O . ASN A 1 210 ? 26.980 -24.488 -32.854 1.00 80.06 210 ASN A O 1
ATOM 1645 N N . CYS A 1 211 ? 26.685 -23.188 -31.054 1.00 78.31 211 CYS A N 1
ATOM 1646 C CA . CYS A 1 211 ? 25.410 -23.733 -30.609 1.00 78.31 211 CYS A CA 1
ATOM 1647 C C . CYS A 1 211 ? 24.297 -23.338 -31.582 1.00 78.31 211 CYS A C 1
ATOM 1649 O O . CYS A 1 211 ? 23.544 -24.193 -32.039 1.00 78.31 211 CYS A O 1
ATOM 1651 N N . VAL A 1 212 ? 24.282 -22.058 -31.975 1.00 77.75 212 VAL A N 1
ATOM 1652 C CA . VAL A 1 212 ? 23.372 -21.523 -32.997 1.00 77.75 212 VAL A CA 1
ATOM 1653 C C . VAL A 1 212 ? 23.624 -22.202 -34.344 1.00 77.75 212 VAL A C 1
ATOM 1655 O O . VAL A 1 212 ? 22.691 -22.707 -34.963 1.00 77.75 212 VAL A O 1
ATOM 1658 N N . LYS A 1 213 ? 24.892 -22.296 -34.776 1.00 80.94 213 LYS A N 1
ATOM 1659 C CA . LYS A 1 213 ? 25.267 -22.938 -36.050 1.00 80.94 213 LYS A CA 1
ATOM 1660 C C . LYS A 1 213 ? 24.914 -24.424 -36.099 1.00 80.94 213 LYS A C 1
ATOM 1662 O O . LYS A 1 213 ? 24.469 -24.903 -37.135 1.00 80.94 213 LYS A O 1
ATOM 1667 N N . LYS A 1 214 ? 25.117 -25.152 -35.000 1.00 81.38 214 LYS A N 1
ATOM 1668 C CA . LYS A 1 214 ? 24.858 -26.598 -34.928 1.00 81.38 214 LYS A CA 1
ATOM 1669 C C . LYS A 1 214 ? 23.436 -26.947 -34.472 1.00 81.38 214 LYS A C 1
ATOM 1671 O O . LYS A 1 214 ? 23.160 -28.124 -34.285 1.00 81.38 214 LYS A O 1
ATOM 1676 N N . LYS A 1 215 ? 22.552 -25.956 -34.275 1.00 77.06 215 LYS A N 1
ATOM 1677 C CA . LYS A 1 215 ? 21.194 -26.137 -33.724 1.00 77.06 215 LYS A CA 1
ATOM 1678 C C . LYS A 1 215 ? 21.173 -26.991 -32.444 1.00 77.06 215 LYS A C 1
ATOM 1680 O O . LYS A 1 215 ? 20.233 -27.747 -32.221 1.00 77.06 215 LYS A O 1
ATOM 1685 N N . HIS A 1 216 ? 22.210 -26.896 -31.610 1.00 73.25 216 HIS A N 1
ATOM 1686 C CA . HIS A 1 216 ? 22.226 -27.608 -30.334 1.00 73.25 216 HIS A CA 1
ATOM 1687 C C . HIS A 1 216 ? 21.388 -26.818 -29.319 1.00 73.25 216 HIS A C 1
ATOM 1689 O O . HIS A 1 216 ? 21.759 -25.680 -29.020 1.00 73.25 216 HIS A O 1
ATOM 1695 N N . PRO A 1 217 ? 20.297 -27.393 -28.775 1.00 64.06 217 PRO A N 1
ATOM 1696 C CA . PRO A 1 217 ? 19.343 -26.660 -27.939 1.00 64.06 217 PRO A CA 1
ATOM 1697 C C . PRO A 1 217 ? 19.903 -26.226 -26.576 1.00 64.06 217 PRO A C 1
ATOM 1699 O O . PRO A 1 217 ? 19.332 -25.356 -25.932 1.00 64.06 217 PRO A O 1
ATOM 1702 N N . SER A 1 218 ? 21.039 -26.768 -26.135 1.00 61.44 218 SER A N 1
ATOM 1703 C CA . SER A 1 218 ? 21.583 -26.465 -24.811 1.00 61.44 218 SER A CA 1
ATOM 1704 C C . SER A 1 218 ? 23.070 -26.789 -24.760 1.00 61.44 218 SER A C 1
ATOM 1706 O O . SER A 1 218 ? 23.465 -27.955 -24.782 1.00 61.44 218 SER A O 1
ATOM 1708 N N . CYS A 1 219 ? 23.921 -25.764 -24.708 1.00 60.28 219 CYS A N 1
ATOM 1709 C CA . CYS A 1 219 ? 25.348 -25.964 -24.487 1.00 60.28 219 CYS A CA 1
ATOM 1710 C C . CYS A 1 219 ? 25.678 -25.741 -23.012 1.00 60.28 219 CYS A C 1
ATOM 1712 O O . CYS A 1 219 ? 25.651 -24.597 -22.557 1.00 60.28 219 CYS A O 1
ATOM 1714 N N . PRO A 1 220 ? 26.048 -26.796 -22.269 1.00 62.00 220 PRO A N 1
ATOM 1715 C CA . PRO A 1 220 ? 26.344 -26.690 -20.841 1.00 62.00 220 PRO A CA 1
ATOM 1716 C C . PRO A 1 220 ? 27.606 -25.863 -20.534 1.00 62.00 220 PRO A C 1
ATOM 1718 O O . PRO A 1 220 ? 27.850 -25.510 -19.387 1.00 62.00 220 PRO A O 1
ATOM 1721 N N . LYS A 1 221 ? 28.414 -25.506 -21.545 1.00 56.12 221 LYS A N 1
ATOM 1722 C CA . LYS A 1 221 ? 29.688 -24.787 -21.357 1.00 56.12 221 LYS A CA 1
ATOM 1723 C C . LYS A 1 221 ? 29.570 -23.261 -21.260 1.00 56.12 221 LYS A C 1
ATOM 1725 O O . LYS A 1 221 ? 30.582 -22.607 -21.034 1.00 56.12 221 LYS A O 1
ATOM 1730 N N . ALA A 1 222 ? 28.382 -22.678 -21.436 1.00 53.81 222 ALA A N 1
ATOM 1731 C CA . ALA A 1 222 ? 28.209 -21.228 -21.293 1.00 53.81 222 ALA A CA 1
ATOM 1732 C C . ALA A 1 222 ? 28.082 -20.771 -19.823 1.00 53.81 222 ALA A C 1
ATOM 1734 O O . ALA A 1 222 ? 28.330 -19.605 -19.539 1.00 53.81 222 ALA A O 1
ATOM 1735 N N . ALA A 1 223 ? 27.743 -21.670 -18.892 1.00 52.56 223 ALA A N 1
ATOM 1736 C CA . ALA A 1 223 ? 27.402 -21.315 -17.510 1.00 52.56 223 ALA A CA 1
ATOM 1737 C C . ALA A 1 223 ? 28.602 -21.149 -16.550 1.00 52.56 223 ALA A C 1
ATOM 1739 O O . ALA A 1 223 ? 28.412 -20.716 -15.421 1.00 52.56 223 ALA A O 1
ATOM 1740 N N . THR A 1 224 ? 29.834 -21.479 -16.958 1.00 52.16 224 THR A N 1
ATOM 1741 C CA . THR A 1 224 ? 30.987 -21.570 -16.032 1.00 52.16 224 THR A CA 1
ATOM 1742 C C . THR A 1 224 ? 32.181 -20.683 -16.367 1.00 52.16 224 THR A C 1
ATOM 1744 O O . THR A 1 224 ? 33.246 -20.849 -15.771 1.00 52.16 224 THR A O 1
ATOM 1747 N N . ARG A 1 225 ? 32.041 -19.678 -17.241 1.00 49.38 225 ARG A N 1
ATOM 1748 C CA . ARG A 1 225 ? 33.035 -18.593 -17.246 1.00 49.38 225 ARG A CA 1
ATOM 1749 C C . ARG A 1 225 ? 32.819 -17.734 -16.002 1.00 49.38 2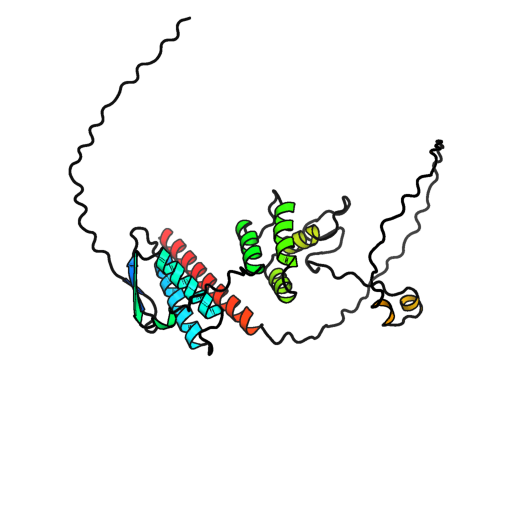25 ARG A C 1
ATOM 1751 O O . ARG A 1 225 ? 32.056 -16.775 -16.041 1.00 49.38 225 ARG A O 1
ATOM 1758 N N . LYS A 1 226 ? 33.493 -18.102 -14.905 1.00 45.25 226 LYS A N 1
ATOM 1759 C CA . LYS A 1 226 ? 33.807 -17.172 -13.818 1.00 45.25 226 LYS A CA 1
ATOM 1760 C C . LYS A 1 226 ? 34.370 -15.913 -14.473 1.00 45.25 226 LYS A C 1
ATOM 1762 O O . LYS A 1 226 ? 35.360 -15.982 -15.199 1.00 45.25 226 LYS A O 1
ATOM 1767 N N . VAL A 1 227 ? 33.667 -14.800 -14.305 1.00 47.94 227 VAL A N 1
ATOM 1768 C CA . VAL A 1 227 ? 34.184 -13.481 -14.645 1.00 47.94 227 VAL A CA 1
ATOM 1769 C C . VAL A 1 227 ? 35.261 -13.204 -13.606 1.00 47.94 227 VAL A C 1
ATOM 1771 O O . VAL A 1 227 ? 34.964 -12.713 -12.523 1.00 47.94 227 VAL A O 1
ATOM 1774 N N . ASP A 1 228 ? 36.495 -13.609 -13.899 1.00 44.16 228 ASP A N 1
ATOM 1775 C CA . ASP A 1 228 ? 37.646 -13.052 -13.204 1.00 44.16 228 ASP A CA 1
ATOM 1776 C C . ASP A 1 228 ? 37.638 -11.546 -13.485 1.00 44.16 228 ASP A C 1
ATOM 1778 O O . ASP A 1 228 ? 37.508 -11.105 -14.633 1.00 44.16 228 ASP A O 1
ATOM 1782 N N . SER A 1 229 ? 37.662 -10.773 -12.403 1.00 44.47 229 SER A N 1
ATOM 1783 C CA . SER A 1 229 ? 37.583 -9.318 -12.371 1.00 44.47 229 SER A CA 1
ATOM 1784 C C . SER A 1 229 ? 38.439 -8.659 -13.461 1.00 44.47 229 SER A C 1
ATOM 1786 O O . SER A 1 229 ? 39.578 -9.082 -13.679 1.00 44.47 229 SER A O 1
ATOM 1788 N N . PRO A 1 230 ? 37.956 -7.594 -14.128 1.00 46.50 230 PRO A N 1
ATOM 1789 C CA . PRO A 1 230 ? 38.761 -6.894 -15.114 1.00 46.50 230 PRO A CA 1
ATOM 1790 C C . PRO A 1 230 ? 39.961 -6.253 -14.413 1.00 46.50 230 PRO A C 1
ATOM 1792 O O . PRO A 1 230 ? 39.811 -5.347 -13.593 1.00 46.50 230 PRO A O 1
ATOM 1795 N N . SER A 1 231 ? 41.165 -6.720 -14.744 1.00 44.94 231 SER A N 1
ATOM 1796 C CA . SER A 1 231 ? 42.377 -5.949 -14.493 1.00 44.94 231 SER A CA 1
ATOM 1797 C C . SER A 1 231 ? 42.251 -4.600 -15.217 1.00 44.94 231 SER A C 1
ATOM 1799 O O . SER A 1 231 ? 41.764 -4.569 -16.354 1.00 44.94 231 SER A O 1
ATOM 1801 N N . PRO A 1 232 ? 42.646 -3.483 -14.584 1.00 39.78 232 PRO A N 1
ATOM 1802 C CA . PRO A 1 232 ? 42.539 -2.164 -15.191 1.00 39.78 232 PRO A CA 1
ATOM 1803 C C . PRO A 1 232 ? 43.341 -2.115 -16.501 1.00 39.78 232 PRO A C 1
ATOM 1805 O O . PRO A 1 232 ? 44.410 -2.727 -16.591 1.00 39.78 232 PRO A O 1
ATOM 1808 N N . PRO A 1 233 ? 42.847 -1.409 -17.534 1.00 42.69 233 PRO A N 1
ATOM 1809 C CA . PRO A 1 233 ? 43.544 -1.324 -18.804 1.00 42.69 233 PRO A CA 1
ATOM 1810 C C . PRO A 1 233 ? 44.886 -0.621 -18.598 1.00 42.69 233 PRO A C 1
ATOM 1812 O O . PRO A 1 233 ? 44.944 0.519 -18.135 1.00 42.69 233 PRO A O 1
ATOM 1815 N N . HIS A 1 234 ? 45.968 -1.306 -18.968 1.00 40.47 234 HIS A N 1
ATOM 1816 C CA . HIS A 1 234 ? 47.265 -0.677 -19.163 1.00 40.47 234 HIS A CA 1
ATOM 1817 C C . HIS A 1 234 ? 47.099 0.497 -20.135 1.00 40.47 234 HIS A C 1
ATOM 1819 O O . HIS A 1 234 ? 46.745 0.321 -21.301 1.00 40.47 234 HIS A O 1
ATOM 1825 N N . ILE A 1 235 ? 47.357 1.699 -19.625 1.00 37.62 235 ILE A N 1
ATOM 1826 C CA . ILE A 1 235 ? 47.497 2.926 -20.401 1.00 37.62 235 ILE A CA 1
ATOM 1827 C C . ILE A 1 235 ? 48.705 2.731 -21.322 1.00 37.62 235 ILE A C 1
ATOM 1829 O O . ILE A 1 235 ? 49.852 2.841 -20.893 1.00 37.62 235 ILE A O 1
ATOM 1833 N N . VAL A 1 236 ? 48.455 2.414 -22.592 1.00 40.38 236 VAL A N 1
ATOM 1834 C CA . VAL A 1 236 ? 49.473 2.520 -23.639 1.00 40.38 236 VAL A CA 1
ATOM 1835 C C . VAL A 1 236 ? 49.428 3.952 -24.155 1.00 40.38 236 VAL A C 1
ATOM 1837 O O . VAL A 1 236 ? 48.654 4.305 -25.043 1.00 40.38 236 VAL A O 1
ATOM 1840 N N . SER A 1 237 ? 50.252 4.797 -23.544 1.00 43.34 237 SER A N 1
ATOM 1841 C CA . SER A 1 237 ? 50.582 6.123 -24.051 1.00 43.34 237 SER A CA 1
ATOM 1842 C C . SER A 1 237 ? 51.352 5.977 -25.359 1.00 43.34 237 SER A C 1
ATOM 1844 O O . SER A 1 237 ? 52.511 5.568 -25.352 1.00 43.34 237 SER A O 1
ATOM 1846 N N . GLY A 1 238 ? 50.736 6.336 -26.483 1.00 47.28 238 GLY A N 1
ATOM 1847 C CA . GLY A 1 238 ? 51.484 6.522 -27.721 1.00 47.28 238 GLY A CA 1
ATOM 1848 C C . GLY A 1 238 ? 50.668 6.318 -28.979 1.00 47.28 238 GLY A C 1
ATOM 1849 O O . GLY A 1 238 ? 50.829 5.304 -29.640 1.00 47.28 238 GLY A O 1
ATOM 1850 N N . LEU A 1 239 ? 49.873 7.315 -29.366 1.00 39.50 239 LEU A N 1
ATOM 1851 C CA . LEU A 1 239 ? 49.502 7.497 -30.766 1.00 39.50 239 LEU A CA 1
ATOM 1852 C C . LEU A 1 239 ? 49.518 8.989 -31.099 1.00 39.50 239 LEU A C 1
ATOM 1854 O O . LEU A 1 239 ? 48.765 9.800 -30.563 1.00 39.50 239 LEU A O 1
ATOM 1858 N N . LYS A 1 240 ? 50.497 9.317 -31.944 1.00 40.88 240 LYS A N 1
ATOM 1859 C CA . LYS A 1 240 ? 50.768 10.623 -32.531 1.00 40.88 240 LYS A CA 1
ATOM 1860 C C . LYS A 1 240 ? 49.521 11.158 -33.230 1.00 40.88 240 LYS A C 1
ATOM 1862 O O . LYS A 1 240 ? 48.852 10.440 -33.966 1.00 40.88 240 LYS A O 1
ATOM 1867 N N . ARG A 1 241 ? 49.273 12.451 -33.025 1.00 44.75 241 ARG A N 1
ATOM 1868 C CA . ARG A 1 241 ? 48.376 13.252 -33.853 1.00 44.75 241 ARG A CA 1
ATOM 1869 C C . ARG A 1 241 ? 48.935 13.317 -35.271 1.00 44.75 241 ARG A C 1
ATOM 1871 O O . ARG A 1 241 ? 50.074 13.736 -35.458 1.00 44.75 241 ARG A O 1
ATOM 1878 N N . SER A 1 242 ? 48.095 12.994 -36.239 1.00 42.75 242 SER A N 1
ATOM 1879 C CA . SER A 1 242 ? 48.208 13.491 -37.605 1.00 42.75 242 SER A CA 1
ATOM 1880 C C . SER A 1 242 ? 46.809 13.519 -38.214 1.00 42.75 242 SER A C 1
ATOM 1882 O O . SER A 1 242 ? 46.270 12.473 -38.567 1.00 42.75 242 SER A O 1
ATOM 1884 N N . SER A 1 243 ? 46.230 14.722 -38.294 1.00 46.84 243 SER A N 1
ATOM 1885 C CA . SER A 1 243 ? 45.292 15.078 -39.369 1.00 46.84 243 SER A CA 1
ATOM 1886 C C . SER A 1 243 ? 46.045 15.015 -40.707 1.00 46.84 243 SER A C 1
ATOM 1888 O O . SER A 1 243 ? 47.270 15.185 -40.713 1.00 46.84 243 SER A O 1
ATOM 1890 N N . PRO A 1 244 ? 45.354 14.760 -41.827 1.00 60.34 244 PRO A N 1
ATOM 1891 C CA . PRO A 1 244 ? 44.765 15.888 -42.551 1.00 60.34 244 PRO A CA 1
ATOM 1892 C C . PRO A 1 244 ? 43.376 15.615 -43.141 1.00 60.34 244 PRO A C 1
ATOM 1894 O O . PRO A 1 244 ? 42.954 14.475 -43.331 1.00 60.34 244 PRO A O 1
ATOM 1897 N N . ASP A 1 245 ? 42.706 16.726 -43.429 1.00 50.66 245 ASP A N 1
ATOM 1898 C CA . ASP A 1 245 ? 41.482 16.859 -44.207 1.00 50.66 245 ASP A CA 1
ATOM 1899 C C . ASP A 1 245 ? 41.553 16.129 -45.551 1.00 50.66 245 ASP A C 1
ATOM 1901 O O . ASP A 1 245 ? 42.570 16.189 -46.247 1.00 50.66 245 ASP A O 1
ATOM 1905 N N . SER A 1 246 ? 40.446 15.504 -45.951 1.00 54.94 246 SER A N 1
ATOM 1906 C CA . SER A 1 246 ? 40.076 15.324 -47.358 1.00 54.94 246 SER A CA 1
ATOM 1907 C C . SER A 1 246 ? 38.593 14.979 -47.467 1.00 54.94 246 SER A C 1
ATOM 1909 O O . SER A 1 246 ? 38.142 13.929 -47.009 1.00 54.94 246 SER A O 1
ATOM 1911 N N . ASP A 1 247 ? 37.864 15.897 -48.096 1.00 48.78 247 ASP A N 1
ATOM 1912 C CA . ASP A 1 247 ? 36.548 15.694 -48.684 1.00 48.78 247 ASP A CA 1
ATOM 1913 C C . ASP A 1 247 ? 36.530 14.460 -49.596 1.00 48.78 247 ASP A C 1
ATOM 1915 O O . ASP A 1 247 ? 37.302 14.363 -50.550 1.00 48.78 247 ASP A O 1
ATOM 1919 N N . SER A 1 248 ? 35.568 13.564 -49.382 1.00 49.78 248 SER A N 1
ATOM 1920 C CA . SER A 1 248 ? 34.981 12.809 -50.488 1.00 49.78 248 SER A CA 1
ATOM 1921 C C . SER A 1 248 ? 33.541 12.447 -50.153 1.00 49.78 248 SER A C 1
ATOM 1923 O O . SER A 1 248 ? 33.257 11.650 -49.256 1.00 49.78 248 SER A O 1
ATOM 1925 N N . SER A 1 249 ? 32.629 13.059 -50.898 1.00 52.72 249 SER A N 1
ATOM 1926 C CA . SER A 1 249 ? 31.247 12.621 -51.007 1.00 52.72 249 SER A CA 1
ATOM 1927 C C . SER A 1 249 ? 31.237 11.265 -51.701 1.00 52.72 249 SER A C 1
ATOM 1929 O O . SER A 1 249 ? 31.624 11.202 -52.860 1.00 52.72 249 SER A O 1
ATOM 1931 N N . ASP A 1 250 ? 30.781 10.208 -51.029 1.00 42.75 250 ASP A N 1
ATOM 1932 C CA . ASP A 1 250 ? 30.443 8.965 -51.716 1.00 42.75 250 ASP A CA 1
ATOM 1933 C C . ASP A 1 250 ? 29.225 8.271 -51.107 1.00 42.75 250 ASP A C 1
ATOM 1935 O O . ASP A 1 250 ? 29.045 8.115 -49.897 1.00 42.75 250 ASP A O 1
ATOM 1939 N N . THR A 1 251 ? 28.337 7.915 -52.022 1.00 48.94 251 THR A N 1
ATOM 1940 C CA . THR A 1 251 ? 26.965 7.474 -51.820 1.00 48.94 251 THR A CA 1
ATOM 1941 C C . THR A 1 251 ? 26.953 6.005 -51.396 1.00 48.94 251 THR A C 1
ATOM 1943 O O . THR A 1 251 ? 27.398 5.133 -52.139 1.00 48.94 251 THR A O 1
ATOM 1946 N N . ILE A 1 252 ? 26.412 5.691 -50.214 1.00 37.56 252 ILE A N 1
ATOM 1947 C CA . ILE A 1 252 ? 26.267 4.299 -49.758 1.00 37.56 252 ILE A CA 1
ATOM 1948 C C . ILE A 1 252 ? 24.941 3.720 -50.286 1.00 37.56 252 ILE A C 1
ATOM 1950 O O . ILE A 1 252 ? 23.877 4.270 -49.990 1.00 37.56 252 ILE A O 1
ATOM 1954 N N . PRO A 1 253 ? 24.942 2.579 -51.002 1.00 46.66 253 PRO A N 1
ATOM 1955 C CA . PRO A 1 253 ? 23.711 1.917 -51.407 1.00 46.66 253 PRO A CA 1
ATOM 1956 C C . PRO A 1 253 ? 23.056 1.209 -50.212 1.00 46.66 253 PRO A C 1
ATOM 1958 O O . PRO A 1 253 ? 23.624 0.310 -49.586 1.00 46.66 253 PRO A O 1
ATOM 1961 N N . VAL A 1 254 ? 21.812 1.595 -49.926 1.00 38.75 254 VAL A N 1
ATOM 1962 C CA . VAL A 1 254 ? 20.939 0.988 -48.914 1.00 38.75 254 VAL A CA 1
ATOM 1963 C C . VAL A 1 254 ? 20.613 -0.458 -49.308 1.00 38.75 254 VAL A C 1
ATOM 1965 O O . VAL A 1 254 ? 19.720 -0.726 -50.113 1.00 38.75 254 VAL A O 1
ATOM 1968 N N . LYS A 1 255 ? 21.312 -1.430 -48.711 1.00 36.62 255 LYS A N 1
ATOM 1969 C CA . LYS A 1 255 ? 20.900 -2.839 -48.756 1.00 36.62 255 LYS A CA 1
ATOM 1970 C C . LYS A 1 255 ? 19.713 -3.050 -47.814 1.00 36.62 255 LYS A C 1
ATOM 1972 O O . LYS A 1 255 ? 19.855 -3.061 -46.595 1.00 36.62 255 LYS A O 1
ATOM 1977 N N . ARG A 1 256 ? 18.537 -3.243 -48.419 1.00 42.59 256 ARG A N 1
ATOM 1978 C CA . ARG A 1 256 ? 17.286 -3.725 -47.807 1.00 42.59 256 ARG A CA 1
ATOM 1979 C C . ARG A 1 256 ? 17.559 -4.930 -46.894 1.00 42.59 256 ARG A C 1
ATOM 1981 O O . ARG A 1 256 ? 17.795 -6.039 -47.373 1.00 42.59 256 ARG A O 1
ATOM 1988 N N . LEU A 1 257 ? 17.495 -4.716 -45.582 1.00 34.81 257 LEU A N 1
ATOM 1989 C CA . LEU A 1 257 ? 17.527 -5.783 -44.585 1.00 34.81 257 LEU A CA 1
ATOM 1990 C C . LEU A 1 257 ? 16.146 -6.458 -44.546 1.00 34.81 257 LEU A C 1
ATOM 1992 O O . LEU A 1 257 ? 15.124 -5.807 -44.321 1.00 34.81 257 LEU A O 1
ATOM 1996 N N . ARG A 1 258 ? 16.113 -7.763 -44.833 1.00 34.81 258 ARG A N 1
ATOM 1997 C CA . ARG A 1 258 ? 14.903 -8.594 -44.794 1.00 34.81 258 ARG A CA 1
ATOM 1998 C C . ARG A 1 258 ? 14.327 -8.631 -43.373 1.00 34.81 258 ARG A C 1
ATOM 2000 O O . ARG A 1 258 ? 15.065 -8.829 -42.411 1.00 34.81 258 ARG A O 1
ATOM 2007 N N . ARG A 1 259 ? 13.000 -8.478 -43.272 1.00 35.72 259 ARG A N 1
ATOM 2008 C CA . ARG A 1 259 ? 12.210 -8.723 -42.056 1.00 35.72 259 ARG A CA 1
ATOM 2009 C C . ARG A 1 259 ? 12.466 -10.146 -41.562 1.00 35.72 259 ARG A C 1
ATOM 2011 O O . ARG A 1 259 ? 12.196 -11.095 -42.291 1.00 35.72 259 ARG A O 1
ATOM 2018 N N . PHE A 1 260 ? 12.925 -10.268 -40.324 1.00 34.91 260 PHE A N 1
ATOM 2019 C CA . PHE A 1 260 ? 12.773 -11.484 -39.536 1.00 34.91 260 PHE A CA 1
ATOM 2020 C C . PHE A 1 260 ? 11.482 -11.358 -38.725 1.00 34.91 260 PHE A C 1
ATOM 2022 O O . PHE A 1 260 ? 11.330 -10.432 -37.932 1.00 34.91 260 PHE A O 1
ATOM 2029 N N . THR A 1 261 ? 10.543 -12.267 -38.958 1.00 42.47 261 THR A N 1
ATOM 2030 C CA . THR A 1 261 ? 9.421 -12.554 -38.060 1.00 42.47 261 THR A CA 1
ATOM 2031 C C . THR A 1 261 ? 9.925 -13.444 -36.922 1.00 42.47 261 THR A C 1
ATOM 2033 O O . THR A 1 261 ? 10.518 -14.486 -37.212 1.00 42.47 261 THR A O 1
ATOM 2036 N N . PRO A 1 262 ? 9.722 -13.089 -35.643 1.00 43.38 262 PRO A N 1
ATOM 2037 C CA . PRO A 1 262 ? 9.992 -13.999 -34.545 1.00 43.38 262 PRO A CA 1
ATOM 2038 C C . PRO A 1 262 ? 8.734 -14.832 -34.268 1.00 43.38 262 PRO A C 1
ATOM 2040 O O . PRO A 1 262 ? 7.828 -14.391 -33.569 1.00 43.38 262 PRO A O 1
ATOM 2043 N N . GLU A 1 263 ? 8.682 -16.050 -34.806 1.00 39.53 263 GLU A N 1
ATOM 2044 C CA . GLU A 1 263 ? 7.861 -17.113 -34.218 1.00 39.53 263 GLU A CA 1
ATOM 2045 C C . GLU A 1 263 ? 8.647 -17.713 -33.048 1.00 39.53 263 GLU A C 1
ATOM 2047 O O . GLU A 1 263 ? 9.442 -18.638 -33.205 1.00 39.53 263 GLU A O 1
ATOM 2052 N N . GLY A 1 264 ? 8.481 -17.121 -31.866 1.00 34.72 264 GLY A N 1
ATOM 2053 C CA . GLY A 1 264 ? 8.977 -17.667 -30.608 1.00 34.72 264 GLY A CA 1
ATOM 2054 C C . GLY A 1 264 ? 7.810 -18.226 -29.810 1.00 34.72 264 GLY A C 1
ATOM 2055 O O . GLY A 1 264 ? 7.061 -17.461 -29.210 1.00 34.72 264 GLY A O 1
ATOM 2056 N N . ARG A 1 265 ? 7.650 -19.555 -29.811 1.00 35.12 265 ARG A N 1
ATOM 2057 C CA . ARG A 1 265 ? 6.772 -20.262 -28.869 1.00 35.12 265 ARG A CA 1
ATOM 2058 C C . ARG A 1 265 ? 7.225 -19.946 -27.445 1.00 35.12 265 ARG A C 1
ATOM 2060 O O . ARG A 1 265 ? 8.364 -20.243 -27.089 1.00 35.12 265 ARG A O 1
ATOM 2067 N N . ALA A 1 266 ? 6.324 -19.374 -26.653 1.00 34.97 266 ALA A N 1
ATOM 2068 C CA . ALA A 1 266 ? 6.468 -19.304 -25.210 1.00 34.97 266 ALA A CA 1
ATOM 2069 C C . ALA A 1 266 ? 6.529 -20.733 -24.650 1.00 34.97 266 ALA A C 1
ATOM 2071 O O . ALA A 1 266 ? 5.687 -21.572 -24.973 1.00 34.97 266 ALA A O 1
ATOM 2072 N N . VAL A 1 267 ? 7.555 -21.010 -23.851 1.00 39.62 267 VAL A N 1
ATOM 2073 C CA . VAL A 1 267 ? 7.617 -22.205 -23.008 1.00 39.62 267 VAL A CA 1
ATOM 2074 C C . VAL A 1 267 ? 6.755 -21.903 -21.777 1.00 39.62 267 VAL A C 1
ATOM 2076 O O . VAL A 1 267 ? 7.009 -20.882 -21.137 1.00 39.62 267 VAL A O 1
ATOM 2079 N N . PRO A 1 268 ? 5.741 -22.719 -21.442 1.00 36.97 268 PRO A N 1
ATOM 2080 C CA . PRO A 1 268 ? 5.019 -22.565 -20.187 1.00 36.97 268 PRO A CA 1
ATOM 2081 C C . PRO A 1 268 ? 5.963 -22.960 -19.049 1.00 36.97 268 PRO A C 1
ATOM 2083 O O . PRO A 1 268 ? 6.409 -24.105 -18.972 1.00 36.97 268 PRO A O 1
ATOM 2086 N N . SER A 1 269 ? 6.312 -22.003 -18.191 1.00 38.28 269 SER A N 1
ATOM 2087 C CA . SER A 1 269 ? 6.912 -22.303 -16.891 1.00 38.28 269 SER A CA 1
ATOM 2088 C C . SER A 1 269 ? 5.796 -22.742 -15.950 1.00 38.28 269 SER A C 1
ATOM 2090 O O . SER A 1 269 ? 5.268 -21.939 -15.187 1.00 38.28 269 SER A O 1
ATOM 2092 N N . ASP A 1 270 ? 5.430 -24.019 -16.025 1.00 36.38 270 ASP A N 1
ATOM 2093 C CA . ASP A 1 270 ? 4.549 -24.664 -15.053 1.00 36.38 270 ASP A CA 1
ATOM 2094 C C . ASP A 1 270 ? 5.360 -24.991 -13.789 1.00 36.38 270 ASP A C 1
ATOM 2096 O O . ASP A 1 270 ? 5.785 -26.123 -13.561 1.00 36.38 270 ASP A O 1
ATOM 2100 N N . LEU A 1 271 ? 5.619 -23.969 -12.971 1.00 35.56 271 LEU A N 1
ATOM 2101 C CA . LEU A 1 271 ? 5.960 -24.157 -11.564 1.00 35.56 271 LEU A CA 1
ATOM 2102 C C . LEU A 1 271 ? 4.725 -23.784 -10.740 1.00 35.56 271 LEU A C 1
ATOM 2104 O O . LEU A 1 271 ? 4.282 -22.635 -10.797 1.00 35.56 271 LEU A O 1
ATOM 2108 N N . PRO A 1 272 ? 4.138 -24.725 -9.984 1.00 34.75 272 PRO A N 1
ATOM 2109 C CA . PRO A 1 272 ? 3.028 -24.406 -9.110 1.00 34.75 272 PRO A CA 1
ATOM 2110 C C . PRO A 1 272 ? 3.557 -23.579 -7.930 1.00 34.75 272 PRO A C 1
ATOM 2112 O O . PRO A 1 272 ? 4.171 -24.119 -7.012 1.00 34.75 272 PRO A O 1
ATOM 2115 N N . CYS A 1 273 ? 3.307 -22.265 -7.949 1.00 37.78 273 CYS A N 1
ATOM 2116 C CA . CYS A 1 273 ? 3.393 -21.386 -6.777 1.00 37.78 273 CYS A CA 1
ATOM 2117 C C . CYS A 1 273 ? 2.299 -21.781 -5.771 1.00 37.78 273 CYS A C 1
ATOM 2119 O O . CYS A 1 273 ? 1.282 -21.108 -5.617 1.00 37.78 273 CYS A O 1
ATOM 2121 N N . ILE A 1 274 ? 2.484 -22.922 -5.112 1.00 40.06 274 ILE A N 1
ATOM 2122 C CA . ILE A 1 274 ? 1.681 -23.353 -3.972 1.00 40.06 274 ILE A CA 1
ATOM 2123 C C . ILE A 1 274 ? 2.515 -23.029 -2.743 1.00 40.06 274 ILE A C 1
ATOM 2125 O O . ILE A 1 274 ? 3.264 -23.873 -2.278 1.00 40.06 274 ILE A O 1
ATOM 2129 N N . HIS A 1 275 ? 2.448 -21.777 -2.298 1.00 43.62 275 HIS A N 1
ATOM 2130 C CA . HIS A 1 275 ? 2.521 -21.328 -0.901 1.00 43.62 275 HIS A CA 1
ATOM 2131 C C . HIS A 1 275 ? 2.547 -19.793 -0.918 1.00 43.62 275 HIS A C 1
ATOM 2133 O O . HIS A 1 275 ? 3.437 -19.208 -1.522 1.00 43.62 275 HIS A O 1
ATOM 2139 N N . ASN A 1 276 ? 1.537 -19.181 -0.284 1.00 47.12 276 ASN A N 1
ATOM 2140 C CA . ASN A 1 276 ? 1.230 -17.739 -0.138 1.00 47.12 276 ASN A CA 1
ATOM 2141 C C . ASN A 1 276 ? 0.058 -17.161 -0.945 1.00 47.12 276 ASN A C 1
ATOM 2143 O O . ASN A 1 276 ? -0.266 -15.992 -0.744 1.00 47.12 276 ASN A O 1
ATOM 2147 N N . ARG A 1 277 ? -0.653 -17.950 -1.762 1.00 44.22 277 ARG A N 1
ATOM 2148 C CA . ARG A 1 277 ? -1.894 -17.465 -2.395 1.00 44.22 277 ARG A CA 1
ATOM 2149 C C . ARG A 1 277 ? -2.973 -17.131 -1.355 1.00 44.22 277 ARG A C 1
ATOM 2151 O O . ARG A 1 277 ? -3.487 -16.028 -1.365 1.00 44.22 277 ARG A O 1
ATOM 2158 N N . GLU A 1 278 ? -3.188 -18.010 -0.377 1.00 45.88 278 GLU A N 1
ATOM 2159 C CA . GLU A 1 278 ? -4.155 -17.784 0.713 1.00 45.88 278 GLU A CA 1
ATOM 2160 C C . GLU A 1 278 ? -3.803 -16.568 1.589 1.00 45.88 278 GLU A C 1
ATOM 2162 O O . GLU A 1 278 ? -4.688 -15.893 2.100 1.00 45.88 278 GLU A O 1
ATOM 2167 N N . TYR A 1 279 ? -2.514 -16.244 1.732 1.00 44.88 279 TYR A N 1
ATOM 2168 C CA . TYR A 1 279 ? -2.061 -15.119 2.553 1.00 44.88 279 TYR A CA 1
ATOM 2169 C C . TYR A 1 279 ? -2.252 -13.771 1.845 1.00 44.88 279 TYR A C 1
ATOM 2171 O O . TYR A 1 279 ? -2.689 -12.797 2.454 1.00 44.88 279 TYR A O 1
ATOM 2179 N N . LEU A 1 280 ? -1.943 -13.711 0.546 1.00 48.72 280 LEU A N 1
ATOM 2180 C CA . LEU A 1 280 ? -2.190 -12.523 -0.270 1.00 48.72 280 LEU A CA 1
ATOM 2181 C C . LEU A 1 280 ? -3.684 -12.308 -0.506 1.00 48.72 280 LEU A C 1
ATOM 2183 O O . LEU A 1 280 ? -4.121 -11.167 -0.397 1.00 48.72 280 LEU A O 1
ATOM 2187 N N . ASP A 1 281 ? -4.448 -13.378 -0.736 1.00 50.50 281 ASP A N 1
ATOM 2188 C CA . ASP A 1 281 ? -5.904 -13.316 -0.874 1.00 50.50 281 ASP A CA 1
ATOM 2189 C C . ASP A 1 281 ? -6.552 -12.827 0.437 1.00 50.50 281 ASP A C 1
ATOM 2191 O O . ASP A 1 281 ? -7.441 -11.987 0.384 1.00 50.50 281 ASP A O 1
ATOM 2195 N N . PHE A 1 282 ? -6.047 -13.221 1.616 1.00 50.25 282 PHE A N 1
ATOM 2196 C CA . PHE A 1 282 ? -6.540 -12.713 2.907 1.00 50.25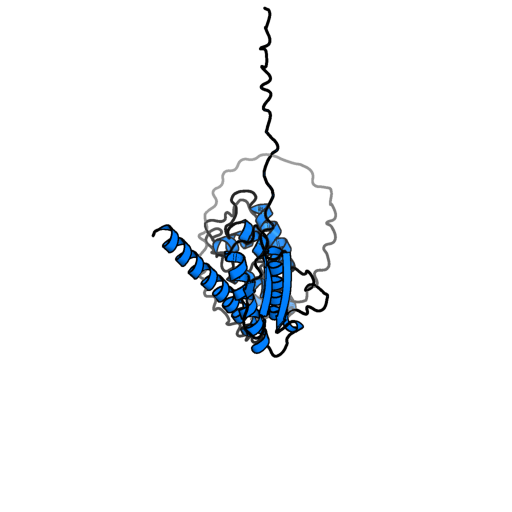 282 PHE A CA 1
ATOM 2197 C C . PHE A 1 282 ? -6.259 -11.216 3.120 1.00 50.25 282 PHE A C 1
ATOM 2199 O O . PHE A 1 282 ? -7.124 -10.493 3.615 1.00 50.25 282 PHE A O 1
ATOM 2206 N N . TYR A 1 283 ? -5.073 -10.715 2.746 1.00 54.38 283 TYR A N 1
ATOM 2207 C CA . TYR A 1 283 ? -4.795 -9.272 2.817 1.00 54.38 283 TYR A CA 1
ATOM 2208 C C . TYR A 1 283 ? -5.563 -8.485 1.762 1.00 54.38 283 TYR A C 1
ATOM 2210 O O . TYR A 1 283 ? -5.967 -7.364 2.056 1.00 54.38 283 TYR A O 1
ATOM 2218 N N . ASP A 1 284 ? -5.758 -9.030 0.559 1.00 50.91 284 ASP A N 1
ATOM 2219 C CA . ASP A 1 284 ? -6.584 -8.389 -0.465 1.00 50.91 284 ASP A CA 1
ATOM 2220 C C . ASP A 1 284 ? -8.054 -8.389 -0.053 1.00 50.91 284 ASP A C 1
ATOM 2222 O O . ASP A 1 284 ? -8.708 -7.372 -0.228 1.00 50.91 284 ASP A O 1
ATOM 2226 N N . GLU A 1 285 ? -8.564 -9.450 0.576 1.00 51.19 285 GLU A N 1
ATOM 2227 C CA . GLU A 1 285 ? -9.916 -9.493 1.139 1.00 51.19 285 GLU A CA 1
ATOM 2228 C C . GLU A 1 285 ? -10.069 -8.547 2.329 1.00 51.19 285 GLU A C 1
ATOM 2230 O O . GLU A 1 285 ? -11.051 -7.813 2.385 1.00 51.19 285 GLU A O 1
ATOM 2235 N N . CYS A 1 286 ? -9.103 -8.489 3.250 1.00 49.59 286 CYS A N 1
ATOM 2236 C CA . CYS A 1 286 ? -9.127 -7.537 4.363 1.00 49.59 286 CYS A CA 1
ATOM 2237 C C . CYS A 1 286 ? -9.015 -6.091 3.866 1.00 49.59 286 CYS A C 1
ATOM 2239 O O . CYS A 1 286 ? -9.754 -5.222 4.324 1.00 49.59 286 CYS A O 1
ATOM 2241 N N . LEU A 1 287 ? -8.137 -5.821 2.899 1.00 59.09 287 LEU A N 1
ATOM 2242 C CA . LEU A 1 287 ? -7.990 -4.504 2.285 1.00 59.09 287 LEU A CA 1
ATOM 2243 C C . LEU A 1 287 ? -9.233 -4.137 1.473 1.00 59.09 287 LEU A C 1
ATOM 2245 O O . LEU A 1 287 ? -9.703 -3.012 1.592 1.00 59.09 287 LEU A O 1
ATOM 2249 N N . HIS A 1 288 ? -9.815 -5.063 0.710 1.00 54.78 288 HIS A N 1
ATOM 2250 C CA . HIS A 1 288 ? -11.079 -4.850 0.008 1.00 54.78 288 HIS A CA 1
ATOM 2251 C C . HIS A 1 288 ? -12.243 -4.666 0.973 1.00 54.78 288 HIS A C 1
ATOM 2253 O O . HIS A 1 288 ? -13.096 -3.829 0.705 1.00 54.78 288 HIS A O 1
ATOM 2259 N N . ALA A 1 289 ? -12.280 -5.383 2.095 1.00 50.91 289 ALA A N 1
ATOM 2260 C CA . ALA A 1 289 ? -13.288 -5.202 3.131 1.00 50.91 289 ALA A CA 1
ATOM 2261 C C . ALA A 1 289 ? -13.143 -3.825 3.787 1.00 50.91 289 ALA A C 1
ATOM 2263 O O . ALA A 1 289 ? -14.128 -3.096 3.880 1.00 50.91 289 ALA A O 1
ATOM 2264 N N . MET A 1 290 ? -11.923 -3.415 4.148 1.00 58.50 290 MET A N 1
ATOM 2265 C CA . MET A 1 290 ? -11.648 -2.070 4.661 1.00 58.50 290 MET A CA 1
ATOM 2266 C C . MET A 1 290 ? -12.012 -0.992 3.636 1.00 58.50 290 MET A C 1
ATOM 2268 O O . MET A 1 290 ? -12.728 -0.049 3.964 1.00 58.50 290 MET A O 1
ATOM 2272 N N . LEU A 1 291 ? -11.589 -1.144 2.379 1.00 52.56 291 LEU A N 1
ATOM 2273 C CA . LEU A 1 291 ? -11.915 -0.213 1.300 1.00 52.56 291 LEU A CA 1
ATOM 2274 C C . LEU A 1 291 ? -13.419 -0.176 1.028 1.00 52.56 291 LEU A C 1
ATOM 2276 O O . LEU A 1 291 ? -13.952 0.906 0.827 1.00 52.56 291 LEU A O 1
ATOM 2280 N N . ALA A 1 292 ? -14.126 -1.306 1.075 1.00 55.44 292 ALA A N 1
ATOM 2281 C CA . ALA A 1 292 ? -15.576 -1.367 0.903 1.00 55.44 292 ALA A CA 1
ATOM 2282 C C . ALA A 1 292 ? -16.319 -0.688 2.060 1.00 55.44 292 ALA A C 1
ATOM 2284 O O . ALA A 1 292 ? -17.304 0.015 1.824 1.00 55.44 292 ALA A O 1
ATOM 2285 N N . VAL A 1 293 ? -15.838 -0.842 3.297 1.00 54.44 293 VAL A N 1
ATOM 2286 C CA . VAL A 1 293 ? -16.366 -0.130 4.469 1.00 54.44 293 VAL A CA 1
ATOM 2287 C C . VAL A 1 293 ? -16.145 1.376 4.321 1.00 54.44 293 VAL A C 1
ATOM 2289 O O . VAL A 1 293 ? -17.094 2.148 4.475 1.00 54.44 293 VAL A O 1
ATOM 2292 N N . ILE A 1 294 ? -14.942 1.799 3.921 1.00 53.41 294 ILE A N 1
ATOM 2293 C CA . ILE A 1 294 ? -14.624 3.204 3.631 1.00 53.41 294 ILE A CA 1
ATOM 2294 C C . ILE A 1 294 ? -15.532 3.741 2.512 1.00 53.41 294 ILE A C 1
ATOM 2296 O O . ILE A 1 294 ? -16.157 4.788 2.675 1.00 53.41 294 ILE A O 1
ATOM 2300 N N . HIS A 1 295 ? -15.692 3.009 1.406 1.00 51.94 295 HIS A N 1
ATOM 2301 C CA . HIS A 1 295 ? -16.506 3.428 0.260 1.00 51.94 295 HIS A CA 1
ATOM 2302 C C . HIS A 1 295 ? -17.997 3.544 0.605 1.00 51.94 295 HIS A C 1
ATOM 2304 O O . HIS A 1 295 ? -18.672 4.492 0.190 1.00 51.94 295 HIS A O 1
ATOM 2310 N N . ARG A 1 296 ? -18.525 2.594 1.388 1.00 59.84 296 ARG A N 1
ATOM 2311 C CA . ARG A 1 296 ? -19.915 2.615 1.863 1.00 59.84 296 ARG A CA 1
ATOM 2312 C C . ARG A 1 296 ? -20.166 3.825 2.758 1.00 59.84 296 ARG A C 1
ATOM 2314 O O . ARG A 1 296 ? -21.199 4.473 2.613 1.00 59.84 296 ARG A O 1
ATOM 2321 N N . ARG A 1 297 ? -19.208 4.159 3.625 1.00 53.22 297 ARG A N 1
ATOM 2322 C CA . ARG A 1 297 ? -19.280 5.328 4.514 1.00 53.22 297 ARG A CA 1
ATOM 2323 C C . ARG A 1 297 ? -19.198 6.643 3.745 1.00 53.22 297 ARG A C 1
ATOM 2325 O O . ARG A 1 297 ? -20.040 7.502 3.972 1.00 53.22 297 ARG A O 1
ATOM 2332 N N . LEU A 1 298 ? -18.279 6.769 2.783 1.00 52.91 298 LEU A N 1
ATOM 2333 C CA . LEU A 1 298 ? -18.203 7.944 1.900 1.00 52.91 298 LEU A CA 1
ATOM 2334 C C . LEU A 1 298 ? -19.502 8.157 1.107 1.00 52.91 298 LEU A C 1
ATOM 2336 O O . LEU A 1 298 ? -19.938 9.285 0.900 1.00 52.91 298 LEU A O 1
ATOM 2340 N N . SER A 1 299 ? -20.161 7.067 0.707 1.00 62.41 299 SER A N 1
ATOM 2341 C CA . SER A 1 299 ? -21.456 7.140 0.021 1.00 62.41 299 SER A CA 1
ATOM 2342 C C . SER A 1 299 ? -22.587 7.585 0.959 1.00 62.41 299 SER A C 1
ATOM 2344 O O . SER A 1 299 ? -23.494 8.301 0.545 1.00 62.41 299 SER A O 1
ATOM 2346 N N . GLN A 1 300 ? -22.549 7.183 2.233 1.00 61.75 300 GLN A N 1
ATOM 2347 C CA . GLN A 1 300 ? -23.541 7.589 3.234 1.00 61.75 300 GLN A CA 1
ATOM 2348 C C . GLN A 1 300 ? -23.384 9.057 3.646 1.00 61.75 300 GLN A C 1
ATOM 2350 O O . GLN A 1 300 ? -24.389 9.757 3.754 1.00 61.75 300 GLN A O 1
ATOM 2355 N N . THR A 1 301 ? -22.152 9.546 3.817 1.00 55.44 301 THR A N 1
ATOM 2356 C CA . THR A 1 301 ? -21.897 10.957 4.146 1.00 55.44 301 THR A CA 1
ATOM 2357 C C . THR A 1 301 ? -22.256 11.892 2.993 1.00 55.44 301 THR A C 1
ATOM 2359 O O . THR A 1 301 ? -22.859 12.935 3.237 1.00 55.44 301 THR A O 1
ATOM 2362 N N . ALA A 1 302 ? -21.983 11.502 1.743 1.00 59.38 302 ALA A N 1
ATOM 2363 C CA . ALA A 1 302 ? -22.390 12.273 0.566 1.00 59.38 302 ALA A CA 1
ATOM 2364 C C . ALA A 1 302 ? -23.920 12.403 0.441 1.00 59.38 302 ALA A C 1
ATOM 2366 O O . ALA A 1 302 ? -24.430 13.465 0.095 1.00 59.38 302 ALA A O 1
ATOM 2367 N N . ASN A 1 303 ? -24.667 11.344 0.768 1.00 60.69 303 ASN A N 1
ATOM 2368 C CA . ASN A 1 303 ? -26.131 11.382 0.742 1.00 60.69 303 ASN A CA 1
ATOM 2369 C C . ASN A 1 303 ? -26.719 12.195 1.905 1.00 60.69 303 ASN A C 1
ATOM 2371 O O . ASN A 1 303 ? -27.759 12.824 1.736 1.00 60.69 303 ASN A O 1
ATOM 2375 N N . ALA A 1 304 ? -26.056 12.209 3.064 1.00 62.53 304 ALA A N 1
ATOM 2376 C CA . ALA A 1 304 ? -26.486 12.993 4.219 1.00 62.53 304 ALA A CA 1
ATOM 2377 C C . ALA A 1 304 ? -26.247 14.505 4.051 1.00 62.53 304 ALA A C 1
ATOM 2379 O O . ALA A 1 304 ? -26.960 15.285 4.665 1.00 62.53 304 ALA A O 1
ATOM 2380 N N . SER A 1 305 ? -25.283 14.936 3.225 1.00 55.28 305 SER A N 1
ATOM 2381 C CA . SER A 1 305 ? -25.055 16.368 2.958 1.00 55.28 305 SER A CA 1
ATOM 2382 C C . SER A 1 305 ? -25.977 16.956 1.883 1.00 55.28 305 SER A C 1
ATOM 2384 O O . SER A 1 305 ? -25.940 18.160 1.644 1.00 55.28 305 SER A O 1
ATOM 2386 N N . LEU A 1 306 ? -26.727 16.110 1.173 1.00 63.03 306 LEU A N 1
ATOM 2387 C CA . LEU A 1 306 ? -27.653 16.499 0.102 1.00 63.03 306 LEU A CA 1
ATOM 2388 C C . LEU A 1 306 ? -29.121 16.537 0.561 1.00 63.03 306 LEU A C 1
ATOM 2390 O O . LEU A 1 306 ? -29.975 16.960 -0.218 1.00 63.03 306 LEU A O 1
ATOM 2394 N N . ALA A 1 307 ? -29.403 16.085 1.784 1.00 54.69 307 ALA A N 1
ATOM 2395 C CA . ALA A 1 307 ? -30.724 16.074 2.412 1.00 54.69 307 ALA A CA 1
ATOM 2396 C C . ALA A 1 307 ? -30.830 17.186 3.462 1.00 54.69 307 ALA A C 1
ATOM 2398 O O . ALA A 1 307 ? -31.929 17.775 3.562 1.00 54.69 307 ALA A O 1
#

Secondary structure (DSSP, 8-state):
---PPPP---------------------EEEES-TTSEEEEEE-TT--HHHHHHHHHHHHHHHHHHHH-S-TTSHHHHHHHHHHHHHHHHHEEEEEEEE-GGGG---SS-S-----HHHHHHHHHHHTTTS--SSSHHHHHHHHHHHHTTS-HHHHHHHHHHS-HHHHHHHHHHHS---TT--EETTEETTEE-TTS-SSPPP--PPPHHHHHTT-S--GGGTT------PPP-----------------PPP---PPPPP---PPP-------SSHHHHHHHHHHHHHHHHHHHHHHHHHHHHT--

Organism: Armillaria ostoyae (NCBI:txid47428)

pLDDT: mean 74.71, std 21.72, range [34.72, 98.0]

Foldseek 3Di:
DDDDDDDDDDDDDDDDPDDDPPDPPPQDWDWAEDPQWIKIFRWDPPADPVLVVVLNVLRHVLVVCCVPDPDCPDPVNLVSLVVSVVSRVVTGPDMDIPHNVVSNPDPPDNPPPCPPLLNVLVVLCVVVVLDQDPPPSLVSLVSNVVSVVVDDPVSQVVVLVPHDLQVQLSNLVSQPDDDPQFDCDRQDTPHDRCSVPRSDHDPPQDDDPVCVVVVPVDDPVSPPPPPPDDDDDDPPPDDDDDDDDDDDDDDDDDDDDDDDDDPDDDDDPPDPPPDCPVVVVVVVVVVVVVVVVVVVVVVVVVVVVVD